Protein AF-A0A426FQN8-F1 (afdb_monomer)

Nearest PDB structures (foldseek):
  6sb4-assembly8_H  TM=2.007E-01  e=3.721E-01  Mus musculus
  6sb4-assembly4_D  TM=2.212E-01  e=1.492E+00  Mus musculus
  6sb3-assembly1_A  TM=1.854E-01  e=1.405E+00  Mus musculus
  8a1d-assembly1_D  TM=1.378E-01  e=4.165E+00  Mus musculus

Sequence (261 aa):
MRMNDRIFPSGSAARGLPAADAPSAVGGSATAGAFHTAVAPLAVGTARAIGAHRAAGRRLLGAAVLGLAVLATGCASTTPAQITTFNRQDASAAGWAGQRFVIQPLAGQGDSLEYADYARRVQSALEKHGLVPVQDIGSAQLVVNFEYRSGGAVTSSRSSSSSFSVGVGGGYHTGWGLGLGIPIGGSSEDTTRYRHQLQVQMAQVMRGAQGGIPGQRVYESTLVTQGSSAAVAPLMPAMIDALFADFPGQNGKTVNVSLKP

Foldseek 3Di:
DDDDDDDDDDDDDDDDDDDDDDDDDDDDDDDDDDDDDDDDDDDDDDDDDDDDDDPPPPVVVVVVVVVVVPPPPDPFDWFKKKKFKAFQVVVPPDPLAAFEEEEDEDPPCPPDPLSVVLRVLLVVLSVVVRYHYDHFLQPGFKYKYKDKDKADKDKDKDKDWDWDWDWDDDDDPDPDIDTDIDTPDIDIDIQIKIKIKMKMWMFGWDQDPVGTDGDHIRMIMMMITIDSDSDCSVQSSQSSCVNSVQPPDDHRDMDMDIRGD

Structure (mmCIF, N/CA/C/O backbone):
data_AF-A0A426FQN8-F1
#
_entry.id   AF-A0A426FQN8-F1
#
loop_
_atom_site.group_PDB
_atom_site.id
_atom_site.type_symbol
_atom_site.label_atom_id
_atom_site.label_alt_id
_atom_site.label_comp_id
_atom_site.label_asym_id
_atom_site.label_entity_id
_atom_site.label_seq_id
_atom_site.pdbx_PDB_ins_code
_atom_site.Cartn_x
_atom_site.Cartn_y
_atom_site.Cartn_z
_atom_site.occupancy
_atom_site.B_iso_or_equiv
_atom_site.auth_seq_id
_atom_site.auth_comp_id
_atom_site.auth_asym_id
_atom_site.auth_atom_id
_atom_site.pdbx_PDB_model_num
ATOM 1 N N . MET A 1 1 ? -55.580 36.732 -1.157 1.00 41.72 1 MET A N 1
ATOM 2 C CA . MET A 1 1 ? -55.770 35.883 -2.356 1.00 41.72 1 MET A CA 1
ATOM 3 C C . MET A 1 1 ? -54.831 34.691 -2.227 1.00 41.72 1 MET A C 1
ATOM 5 O O . MET A 1 1 ? -53.635 34.912 -2.171 1.00 41.72 1 MET A O 1
ATOM 9 N N . ARG A 1 2 ? -55.331 33.527 -1.790 1.00 39.62 2 ARG A N 1
ATOM 10 C CA . ARG A 1 2 ? -55.851 32.406 -2.616 1.00 39.62 2 ARG A CA 1
ATOM 11 C C . ARG A 1 2 ? -54.721 31.721 -3.406 1.00 39.62 2 ARG A C 1
ATOM 13 O O . ARG A 1 2 ? -54.178 32.327 -4.313 1.00 39.62 2 ARG A O 1
ATOM 20 N N . MET A 1 3 ? -54.223 30.583 -2.913 1.00 42.69 3 MET A N 1
ATOM 21 C CA . MET A 1 3 ? -54.730 29.211 -3.145 1.00 42.69 3 MET A CA 1
ATOM 22 C C . MET A 1 3 ? -54.273 28.656 -4.493 1.00 42.69 3 MET A C 1
ATOM 24 O O . MET A 1 3 ? -54.726 29.134 -5.526 1.00 42.69 3 MET A O 1
ATOM 28 N N . ASN A 1 4 ? -53.477 27.585 -4.463 1.00 46.88 4 ASN A N 1
ATOM 29 C CA . ASN A 1 4 ? -53.632 26.529 -5.456 1.00 46.88 4 ASN A CA 1
ATOM 30 C C . ASN A 1 4 ? -53.274 25.161 -4.856 1.00 46.88 4 ASN A C 1
ATOM 32 O O . ASN A 1 4 ? -52.143 24.690 -4.923 1.00 46.88 4 ASN A O 1
ATOM 36 N N . ASP A 1 5 ? -54.303 24.581 -4.246 1.00 47.78 5 ASP A N 1
ATOM 37 C CA . ASP A 1 5 ? -54.509 23.163 -3.973 1.00 47.78 5 ASP A CA 1
ATOM 38 C C . ASP A 1 5 ? -54.894 22.443 -5.278 1.00 47.78 5 ASP A C 1
ATOM 40 O O . ASP A 1 5 ? -55.783 22.914 -5.991 1.00 47.78 5 ASP A O 1
ATOM 44 N N . ARG A 1 6 ? -54.289 21.285 -5.564 1.00 54.38 6 ARG A N 1
ATOM 45 C CA . ARG A 1 6 ? -54.849 20.207 -6.411 1.00 54.38 6 ARG A CA 1
ATOM 46 C C . AR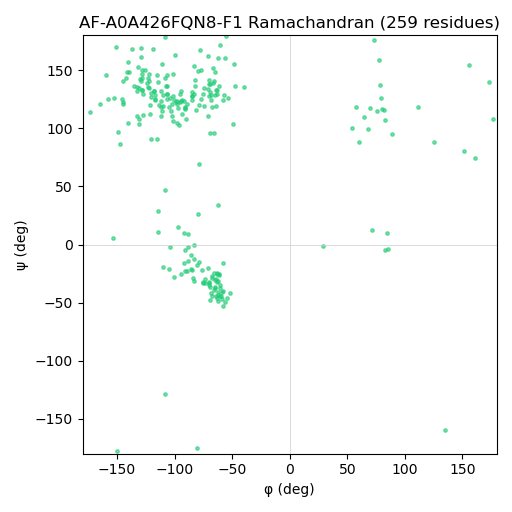G A 1 6 ? -54.296 18.884 -5.866 1.00 54.38 6 ARG A C 1
ATOM 48 O O . ARG A 1 6 ? -53.098 18.656 -5.959 1.00 54.38 6 ARG A O 1
ATOM 55 N N . ILE A 1 7 ? -55.038 18.164 -5.024 1.00 48.34 7 ILE A N 1
ATOM 56 C CA . ILE A 1 7 ? -56.121 17.195 -5.308 1.00 48.34 7 ILE A CA 1
ATOM 57 C C . ILE A 1 7 ? -55.630 15.879 -5.957 1.00 48.34 7 ILE A C 1
ATOM 59 O O . ILE A 1 7 ? -55.111 15.864 -7.070 1.00 48.34 7 ILE A O 1
ATOM 63 N N . PHE A 1 8 ? -55.870 14.802 -5.193 1.00 44.31 8 PHE A N 1
ATOM 64 C CA . PHE A 1 8 ? -55.723 13.348 -5.399 1.00 44.31 8 PHE A CA 1
ATOM 65 C C . PHE A 1 8 ? -56.557 12.751 -6.562 1.00 44.31 8 PHE A C 1
ATOM 67 O O . PHE A 1 8 ? -57.429 13.432 -7.103 1.00 44.31 8 PHE A O 1
ATOM 74 N N . PRO A 1 9 ? -56.342 11.464 -6.923 1.00 57.06 9 PRO A N 1
ATOM 75 C CA . PRO A 1 9 ? -57.144 10.340 -6.369 1.00 57.06 9 PRO A CA 1
ATOM 76 C C . PRO A 1 9 ? -56.252 9.136 -5.955 1.00 57.06 9 PRO A C 1
ATOM 78 O O . PRO A 1 9 ? -55.221 8.899 -6.568 1.00 57.06 9 PRO A O 1
ATOM 81 N N . SER A 1 10 ? -56.419 8.455 -4.812 1.00 44.56 10 SER A N 1
ATOM 82 C CA . SER A 1 10 ? -57.449 7.484 -4.368 1.00 44.56 10 SER A CA 1
ATOM 83 C C . SER A 1 10 ? -57.638 6.221 -5.234 1.00 44.56 10 SER A C 1
ATOM 85 O O . SER A 1 10 ? -58.068 6.311 -6.378 1.00 44.56 10 SER A O 1
ATOM 87 N N . GLY A 1 11 ? -57.393 5.052 -4.615 1.00 38.44 11 GLY A N 1
ATOM 88 C CA . GLY A 1 11 ? -57.660 3.682 -5.101 1.00 38.44 11 GLY A CA 1
ATOM 89 C C . GLY A 1 11 ? -56.650 2.683 -4.496 1.00 38.44 11 GLY A C 1
ATOM 90 O O . GLY A 1 11 ? -55.558 2.553 -5.025 1.00 38.44 11 GLY A O 1
ATOM 91 N N . SER A 1 12 ? -56.781 2.175 -3.264 1.00 40.34 12 SER A N 1
ATOM 92 C CA . SER A 1 12 ? -57.747 1.219 -2.678 1.00 40.34 12 SER A CA 1
ATOM 93 C C . SER A 1 12 ? -57.440 -0.277 -2.936 1.00 40.34 12 SER A C 1
ATOM 95 O O . SER A 1 12 ? -57.548 -0.753 -4.058 1.00 40.34 12 SER A O 1
ATOM 97 N N . ALA A 1 13 ? -57.166 -0.975 -1.819 1.00 40.44 13 ALA A N 1
ATOM 98 C CA . ALA A 1 13 ? -57.460 -2.377 -1.459 1.00 40.44 13 ALA A CA 1
ATOM 99 C C . ALA A 1 13 ? -56.657 -3.577 -2.027 1.00 40.44 13 ALA A C 1
ATOM 101 O O . ALA A 1 13 ? -56.815 -3.955 -3.179 1.00 40.44 13 ALA A O 1
ATOM 102 N N . ALA A 1 14 ? -55.950 -4.287 -1.126 1.00 43.88 14 ALA A N 1
ATOM 103 C CA . ALA A 1 14 ? -56.101 -5.728 -0.791 1.00 43.88 14 ALA A CA 1
ATOM 104 C C . ALA A 1 14 ? -55.001 -6.110 0.237 1.00 43.88 14 ALA A C 1
ATOM 106 O O . ALA A 1 14 ? -53.823 -5.955 -0.047 1.00 43.88 14 ALA A O 1
ATOM 107 N N . ARG A 1 15 ? -55.281 -6.352 1.529 1.00 42.53 15 ARG A N 1
ATOM 108 C CA . ARG A 1 15 ? -55.886 -7.545 2.171 1.00 42.53 15 ARG A CA 1
ATOM 109 C C . ARG A 1 15 ? -55.009 -8.807 2.032 1.00 42.53 15 ARG A C 1
ATOM 111 O O . ARG A 1 15 ? -54.964 -9.388 0.958 1.00 42.53 15 ARG A O 1
ATOM 118 N N . GLY A 1 16 ? -54.413 -9.266 3.143 1.00 36.09 16 GLY A N 1
ATOM 119 C CA . GLY A 1 16 ? -53.833 -10.616 3.251 1.00 36.09 16 GLY A CA 1
ATOM 120 C C . GLY A 1 16 ? -52.807 -10.833 4.376 1.00 36.09 16 GLY A C 1
ATOM 121 O O . GLY A 1 16 ? -51.622 -10.941 4.103 1.00 36.09 16 GLY A O 1
ATOM 122 N N . LEU A 1 17 ? -53.266 -10.924 5.628 1.00 44.06 17 LEU A N 1
ATOM 123 C CA . LEU A 1 17 ? -52.666 -11.771 6.684 1.00 44.06 17 LEU A CA 1
ATOM 124 C C . LEU A 1 17 ? -53.238 -13.201 6.496 1.00 44.06 17 LEU A C 1
ATOM 126 O O . LEU A 1 17 ? -54.358 -13.278 5.978 1.00 44.06 17 LEU A O 1
ATOM 130 N N . PRO A 1 18 ? -52.569 -14.311 6.895 1.00 56.41 18 PRO A N 1
ATOM 131 C CA . PRO A 1 18 ? -52.288 -14.594 8.310 1.00 56.41 18 PRO A CA 1
ATOM 132 C C . PRO A 1 18 ? -51.005 -15.403 8.628 1.00 56.41 18 PRO A C 1
ATOM 134 O O . PRO A 1 18 ? -50.186 -15.714 7.771 1.00 56.41 18 PRO A O 1
ATOM 137 N N . ALA A 1 19 ? -50.869 -15.657 9.932 1.00 42.06 19 ALA A N 1
ATOM 138 C CA . ALA A 1 19 ? -49.802 -16.295 10.695 1.00 42.06 19 ALA A CA 1
ATOM 139 C C . ALA A 1 19 ? -49.801 -17.847 10.676 1.00 42.06 19 ALA A C 1
ATOM 141 O O . ALA A 1 19 ? -50.691 -18.454 10.086 1.00 42.06 19 ALA A O 1
ATOM 142 N N . ALA A 1 20 ? -48.865 -18.412 11.465 1.00 40.72 20 ALA A N 1
ATOM 143 C CA . ALA A 1 20 ? -48.627 -19.828 11.822 1.00 40.72 20 ALA A CA 1
ATOM 144 C C . ALA A 1 20 ? -47.913 -20.649 10.721 1.00 40.72 20 ALA A C 1
ATOM 146 O O . ALA A 1 20 ? -48.160 -20.440 9.545 1.00 40.72 20 ALA A O 1
ATOM 147 N N . ASP A 1 21 ? -46.930 -21.518 10.978 1.00 37.16 21 ASP A N 1
ATOM 148 C CA . ASP A 1 21 ? -46.777 -22.492 12.064 1.00 37.16 21 ASP A CA 1
ATOM 149 C C . ASP A 1 21 ? -45.290 -22.906 12.243 1.00 37.16 21 ASP A C 1
ATOM 151 O O . ASP A 1 21 ? -44.543 -23.028 11.271 1.00 37.16 21 ASP A O 1
ATOM 155 N N . ALA A 1 22 ? -44.880 -23.177 13.487 1.00 42.19 22 ALA A N 1
ATOM 156 C CA . ALA A 1 22 ? -43.825 -24.145 13.841 1.00 42.19 22 ALA A CA 1
ATOM 157 C C . ALA A 1 22 ? -44.550 -25.414 14.332 1.00 42.19 22 ALA A C 1
ATOM 159 O O . ALA A 1 22 ? -45.596 -25.240 14.953 1.00 42.19 22 ALA A O 1
ATOM 160 N N . PRO A 1 23 ? -44.071 -26.663 14.132 1.00 53.44 23 PRO A N 1
ATOM 161 C CA . PRO A 1 23 ? -42.972 -27.242 14.933 1.00 53.44 23 PRO A CA 1
ATOM 162 C C . PRO A 1 23 ? -42.139 -28.291 14.137 1.00 53.44 23 PRO A C 1
ATOM 164 O O . PRO A 1 23 ? -42.519 -28.723 13.055 1.00 53.44 23 PRO A O 1
ATOM 167 N N . SER A 1 24 ? -40.985 -28.795 14.583 1.00 40.94 24 SER A N 1
ATOM 168 C CA . SER A 1 24 ? -40.923 -29.968 15.471 1.00 40.94 24 SER A CA 1
ATOM 169 C C . SER A 1 24 ? -39.474 -30.412 15.679 1.00 40.94 24 SER A C 1
ATOM 171 O O . SER A 1 24 ? -38.679 -30.463 14.743 1.00 40.94 24 SER A O 1
ATOM 173 N N . ALA A 1 25 ? -39.179 -30.783 16.921 1.00 43.78 25 ALA A N 1
ATOM 174 C CA . ALA A 1 25 ? -37.998 -31.514 17.345 1.00 43.78 25 ALA A CA 1
ATOM 175 C C . ALA A 1 25 ? -38.170 -33.025 17.113 1.00 43.78 25 ALA A C 1
ATOM 177 O O . ALA A 1 25 ? -39.231 -33.566 17.405 1.00 43.78 25 ALA A O 1
ATOM 178 N N . VAL A 1 26 ? -37.099 -33.697 16.684 1.00 46.41 26 VAL A N 1
ATOM 179 C CA . VAL A 1 26 ? -36.806 -35.138 16.841 1.00 46.41 26 VAL A CA 1
ATOM 180 C C . VAL A 1 26 ? -35.265 -35.207 16.824 1.00 46.41 26 VAL A C 1
ATOM 182 O O . VAL A 1 26 ? -34.661 -34.597 15.953 1.00 46.41 26 VAL A O 1
ATOM 185 N N . GLY A 1 27 ? -34.509 -35.782 17.761 1.00 34.81 27 GLY A N 1
ATOM 186 C CA . GLY A 1 27 ? -34.751 -36.910 18.656 1.00 34.81 27 GLY A CA 1
ATOM 187 C C . GLY A 1 27 ? -33.840 -38.077 18.231 1.00 34.81 27 GLY A C 1
ATOM 188 O O . GLY A 1 27 ? -33.976 -38.559 17.115 1.00 34.81 27 GLY A O 1
ATOM 189 N N . GLY A 1 28 ? -32.932 -38.532 19.107 1.00 36.75 28 GLY A N 1
ATOM 190 C CA . GLY A 1 28 ? -32.145 -39.773 18.942 1.00 36.75 28 GLY A CA 1
ATOM 191 C C . GLY A 1 28 ? -30.631 -39.547 19.052 1.00 36.75 28 GLY A C 1
ATOM 192 O O . GLY A 1 28 ? -30.005 -39.109 18.098 1.00 36.75 28 GLY A O 1
ATOM 193 N N . SER A 1 29 ? -30.024 -39.598 20.239 1.00 38.25 29 SER A N 1
ATOM 194 C CA . SER A 1 29 ? -29.684 -40.772 21.070 1.00 38.25 29 SER A CA 1
ATOM 195 C C . SER A 1 29 ? -28.425 -41.522 20.626 1.00 38.25 29 SER A C 1
ATOM 197 O O . SER A 1 29 ? -28.268 -41.944 19.486 1.00 38.25 29 SER A O 1
ATOM 199 N N . ALA A 1 30 ? -27.547 -41.666 21.616 1.00 42.72 30 ALA A N 1
ATOM 200 C CA . ALA A 1 30 ? -26.291 -42.393 21.644 1.00 42.72 30 ALA A CA 1
ATOM 201 C C . ALA A 1 30 ? -26.420 -43.879 21.284 1.00 42.72 30 ALA A C 1
ATOM 203 O O . ALA A 1 30 ? -27.469 -44.464 21.515 1.00 42.72 30 ALA A O 1
ATOM 204 N N . THR A 1 31 ? -25.297 -44.497 20.905 1.00 43.34 31 THR A N 1
ATOM 205 C CA . THR A 1 31 ? -24.816 -45.735 21.548 1.00 43.34 31 THR A CA 1
ATOM 206 C C . THR A 1 31 ? -23.358 -45.991 21.177 1.00 43.34 31 THR A C 1
ATOM 208 O O . THR A 1 31 ? -23.014 -46.149 20.008 1.00 43.34 31 THR A O 1
ATOM 211 N N . ALA A 1 32 ? -22.514 -46.062 22.204 1.00 42.97 32 ALA A N 1
ATOM 212 C CA . ALA A 1 32 ? -21.257 -46.788 22.173 1.00 42.97 32 ALA A CA 1
ATOM 213 C C . ALA A 1 32 ? -21.555 -48.295 22.110 1.00 42.97 32 ALA A C 1
ATOM 215 O O . ALA A 1 32 ? -22.438 -48.778 22.816 1.00 42.97 32 ALA A O 1
ATOM 216 N N . GLY A 1 33 ? -20.809 -49.032 21.290 1.00 37.62 33 GLY A N 1
ATOM 217 C CA . GLY A 1 33 ? -20.882 -50.488 21.200 1.00 37.62 33 GLY A CA 1
ATOM 218 C C . GLY A 1 33 ? -19.483 -51.059 21.030 1.00 37.62 33 GLY A C 1
ATOM 219 O O . GLY A 1 33 ? -18.887 -50.950 19.963 1.00 37.62 33 GLY A O 1
ATOM 220 N N . ALA A 1 34 ? -18.958 -51.624 22.112 1.00 41.53 34 ALA A N 1
ATOM 221 C CA . ALA A 1 34 ? -17.729 -52.398 22.158 1.00 41.53 34 ALA A CA 1
ATOM 222 C C . ALA A 1 34 ? -18.042 -53.910 22.144 1.00 41.53 34 ALA A C 1
ATOM 224 O O . ALA A 1 34 ? -19.143 -54.315 22.510 1.00 41.53 34 ALA A O 1
ATOM 225 N N . PHE A 1 35 ? -17.008 -54.701 21.827 1.00 39.84 35 PHE A N 1
ATOM 226 C CA . PHE A 1 35 ? -16.822 -56.150 22.055 1.00 39.84 35 PHE A CA 1
ATOM 227 C C . PHE A 1 35 ? -17.423 -57.173 21.075 1.00 39.84 35 PHE A C 1
ATOM 229 O O . PHE A 1 35 ? -18.587 -57.540 21.177 1.00 39.84 35 PHE A O 1
ATOM 236 N N . HIS A 1 36 ? -16.548 -57.797 20.276 1.00 41.03 36 HIS A N 1
ATOM 237 C CA . HIS A 1 36 ? -16.200 -59.235 20.363 1.00 41.03 36 HIS A CA 1
ATOM 238 C C . HIS A 1 36 ? -15.046 -59.512 19.379 1.00 41.03 36 HIS A C 1
ATOM 240 O O . HIS A 1 36 ? -15.139 -59.177 18.206 1.00 41.03 36 HIS A O 1
ATOM 246 N N . THR A 1 37 ? -13.842 -59.868 19.830 1.00 42.88 37 THR A N 1
ATOM 247 C CA . THR A 1 37 ? -13.376 -61.228 20.173 1.00 42.88 37 THR A CA 1
ATOM 248 C C . THR A 1 37 ? -13.575 -62.240 19.043 1.00 42.88 37 THR A C 1
ATOM 250 O O . THR A 1 37 ? -14.647 -62.817 18.902 1.00 42.88 37 THR A O 1
ATOM 253 N N . ALA A 1 38 ? -12.500 -62.531 18.309 1.00 41.78 38 ALA A N 1
ATOM 254 C CA . ALA A 1 38 ? -12.306 -63.825 17.667 1.00 41.78 38 ALA A CA 1
ATOM 255 C C . ALA A 1 38 ? -10.811 -64.167 17.692 1.00 41.78 38 ALA A C 1
ATOM 257 O O . ALA A 1 38 ? -9.959 -63.396 17.254 1.00 41.78 38 ALA A O 1
ATOM 258 N N . VAL A 1 39 ? -10.529 -65.311 18.301 1.00 36.84 39 VAL A N 1
ATOM 259 C CA . VAL A 1 39 ? -9.220 -65.867 18.631 1.00 36.84 39 VAL A CA 1
ATOM 260 C C . VAL A 1 39 ? -8.950 -67.066 17.715 1.00 36.84 39 VAL A C 1
ATOM 262 O O . VAL A 1 39 ? -9.853 -67.869 17.499 1.00 36.84 39 VAL A O 1
ATOM 265 N N . ALA A 1 40 ? -7.674 -67.204 17.322 1.00 40.56 40 ALA A N 1
ATOM 266 C CA . ALA A 1 40 ? -6.948 -68.423 16.913 1.00 40.56 40 ALA A CA 1
ATOM 267 C C . ALA A 1 40 ? -7.181 -69.006 15.492 1.00 40.56 40 ALA A C 1
ATOM 269 O O . ALA A 1 40 ? -8.219 -68.745 14.892 1.00 40.56 40 ALA A O 1
ATOM 270 N N . PRO A 1 41 ? -6.242 -69.829 14.948 1.00 51.09 41 PRO A N 1
ATOM 271 C CA . PRO A 1 41 ? -5.054 -70.409 15.593 1.00 51.09 41 PRO A CA 1
ATOM 272 C C . PRO A 1 41 ? -3.700 -70.246 14.873 1.00 51.09 41 PRO A C 1
ATOM 274 O O . PRO A 1 41 ? -3.575 -69.872 13.711 1.00 51.09 41 PRO A O 1
ATOM 277 N N . LEU A 1 42 ? -2.688 -70.598 15.669 1.00 38.91 42 LEU A N 1
ATOM 278 C CA . LEU A 1 42 ? -1.297 -70.901 15.361 1.00 38.91 42 LEU A CA 1
ATOM 279 C C . LEU A 1 42 ? -1.081 -71.717 14.077 1.00 38.91 42 LEU A C 1
ATOM 281 O O . LEU A 1 42 ? -1.648 -72.795 13.915 1.00 38.91 42 LEU A O 1
ATOM 285 N N . ALA A 1 43 ? -0.100 -71.290 13.283 1.00 40.56 43 ALA A N 1
ATOM 286 C CA . ALA A 1 43 ? 0.693 -72.185 12.452 1.00 40.56 43 ALA A CA 1
ATOM 287 C C . ALA A 1 43 ? 2.179 -71.935 12.735 1.00 40.56 43 ALA A C 1
ATOM 289 O O . ALA A 1 43 ? 2.732 -70.871 12.458 1.00 40.56 43 ALA A O 1
ATOM 290 N N . VAL A 1 44 ? 2.795 -72.940 13.351 1.00 45.06 44 VAL A N 1
ATOM 291 C CA . VAL A 1 44 ? 4.231 -73.074 13.585 1.00 45.06 44 VAL A CA 1
ATOM 292 C C . VAL A 1 44 ? 4.911 -73.278 12.231 1.00 45.06 44 VAL A C 1
ATOM 294 O O . VAL A 1 44 ? 4.637 -74.254 11.539 1.00 45.06 44 VAL A O 1
ATOM 297 N N . GLY A 1 45 ? 5.793 -72.354 11.851 1.00 39.31 45 GLY A N 1
ATOM 298 C CA . GLY A 1 45 ? 6.601 -72.427 10.636 1.00 39.31 45 GLY A CA 1
ATOM 299 C C . GLY A 1 45 ? 8.058 -72.139 10.971 1.00 39.31 45 GLY A C 1
ATOM 300 O O . GLY A 1 45 ? 8.425 -71.020 11.305 1.00 39.31 45 GLY A O 1
ATOM 301 N N . THR A 1 46 ? 8.862 -73.191 10.927 1.00 43.03 46 THR A N 1
ATOM 302 C CA . THR A 1 46 ? 10.285 -73.281 11.265 1.00 43.03 46 THR A CA 1
ATOM 303 C C . THR A 1 46 ? 11.169 -72.188 10.659 1.00 43.03 46 THR A C 1
ATOM 305 O O . THR A 1 46 ? 11.120 -71.915 9.460 1.00 43.03 46 THR A O 1
ATOM 308 N N . ALA A 1 47 ? 12.065 -71.653 11.491 1.00 41.03 47 ALA A N 1
ATOM 309 C CA . ALA A 1 47 ? 13.186 -70.821 11.086 1.00 41.03 47 ALA A CA 1
ATOM 310 C C . ALA A 1 47 ? 14.090 -71.550 10.078 1.00 41.03 47 ALA A C 1
ATOM 312 O O . ALA A 1 47 ? 14.579 -72.649 10.339 1.00 41.03 47 ALA A O 1
ATOM 313 N N . ARG A 1 48 ? 14.379 -70.891 8.954 1.00 41.62 48 ARG A N 1
ATOM 314 C CA . ARG A 1 48 ? 15.514 -71.221 8.092 1.00 41.62 48 ARG A CA 1
ATOM 315 C C . ARG A 1 48 ? 16.275 -69.934 7.802 1.00 41.62 48 ARG A C 1
ATOM 317 O O . ARG A 1 48 ? 15.833 -69.093 7.027 1.00 41.62 48 ARG A O 1
ATOM 324 N N . ALA A 1 49 ? 17.408 -69.780 8.478 1.00 49.28 49 ALA A N 1
ATOM 325 C CA . ALA A 1 49 ? 18.381 -68.740 8.197 1.00 49.28 49 ALA A CA 1
ATOM 326 C C . ALA A 1 49 ? 18.960 -68.960 6.795 1.00 49.28 49 ALA A C 1
ATOM 328 O O . ALA A 1 49 ? 19.563 -70.001 6.541 1.00 49.28 49 ALA A O 1
ATOM 329 N N . ILE A 1 50 ? 18.786 -67.992 5.891 1.00 50.97 50 ILE A N 1
ATOM 330 C CA . ILE A 1 50 ? 19.559 -67.908 4.650 1.00 50.97 50 ILE A CA 1
ATOM 331 C C . ILE A 1 50 ? 19.790 -66.436 4.315 1.00 50.97 50 ILE A C 1
ATOM 333 O O . ILE A 1 50 ? 18.853 -65.688 4.061 1.00 50.97 50 ILE A O 1
ATOM 337 N N . GLY A 1 51 ? 21.066 -66.070 4.234 1.00 40.94 51 GLY A N 1
ATOM 338 C CA . GLY A 1 51 ? 21.525 -65.195 3.164 1.00 40.94 51 GLY A CA 1
ATOM 339 C C . GLY A 1 51 ? 21.456 -63.704 3.442 1.00 40.94 51 GLY A C 1
ATOM 340 O O . GLY A 1 51 ? 20.481 -63.027 3.133 1.00 40.94 51 GLY A O 1
ATOM 341 N N . ALA A 1 52 ? 22.589 -63.175 3.892 1.00 55.00 52 ALA A N 1
ATOM 342 C CA . ALA A 1 52 ? 22.974 -61.795 3.669 1.00 55.00 52 ALA A CA 1
ATOM 343 C C . ALA A 1 52 ? 22.824 -61.426 2.178 1.00 55.00 52 ALA A C 1
ATOM 345 O O . ALA A 1 52 ? 23.665 -61.773 1.351 1.00 55.00 52 ALA A O 1
ATOM 346 N N . HIS A 1 53 ? 21.772 -60.682 1.834 1.00 49.47 53 HIS A N 1
ATOM 347 C CA . HIS A 1 53 ? 21.615 -60.078 0.515 1.00 49.47 53 HIS A CA 1
ATOM 348 C C . HIS A 1 53 ? 21.649 -58.551 0.617 1.00 49.47 53 HIS A C 1
ATOM 350 O O . HIS A 1 53 ? 20.648 -57.864 0.767 1.00 49.47 53 HIS A O 1
ATOM 356 N N . ARG A 1 54 ? 22.881 -58.051 0.483 1.00 51.47 54 ARG A N 1
ATOM 357 C CA . ARG A 1 54 ? 23.244 -56.858 -0.294 1.00 51.47 54 ARG A CA 1
ATOM 358 C C . ARG A 1 54 ? 22.578 -55.542 0.129 1.00 51.47 54 ARG A C 1
ATOM 360 O O . ARG A 1 54 ? 21.629 -55.054 -0.475 1.00 51.47 54 ARG A O 1
ATOM 367 N N . ALA A 1 55 ? 23.249 -54.881 1.069 1.00 48.56 55 ALA A N 1
ATOM 368 C CA . ALA A 1 55 ? 23.100 -53.483 1.478 1.00 48.56 55 ALA A CA 1
ATOM 369 C C . ALA A 1 55 ? 23.405 -52.428 0.375 1.00 48.56 55 ALA A C 1
ATOM 371 O O . ALA A 1 55 ? 23.916 -51.350 0.674 1.00 48.56 55 ALA A O 1
ATOM 372 N N . ALA A 1 56 ? 23.105 -52.708 -0.898 1.00 54.59 56 ALA A N 1
ATOM 373 C CA . ALA A 1 56 ? 23.440 -51.843 -2.036 1.00 54.59 56 ALA A CA 1
ATOM 374 C C . ALA A 1 56 ? 22.237 -51.067 -2.617 1.00 54.59 56 ALA A C 1
ATOM 376 O O . ALA A 1 56 ? 22.432 -50.025 -3.233 1.00 54.59 56 ALA A O 1
ATOM 377 N N . GLY A 1 57 ? 20.991 -51.506 -2.388 1.00 47.31 57 GLY A N 1
ATOM 378 C CA . GLY A 1 57 ? 19.801 -50.873 -2.992 1.00 47.31 57 GLY A CA 1
ATOM 379 C C . GLY A 1 57 ? 19.234 -49.657 -2.243 1.00 47.31 57 GLY A C 1
ATOM 380 O O . GLY A 1 57 ? 18.568 -48.815 -2.838 1.00 47.31 57 GLY A O 1
ATOM 381 N N . ARG A 1 58 ? 19.513 -49.513 -0.939 1.00 51.78 58 ARG A N 1
ATOM 382 C CA . ARG A 1 58 ? 18.899 -48.470 -0.084 1.00 51.78 58 ARG A CA 1
ATOM 383 C C . ARG A 1 58 ? 19.582 -47.099 -0.161 1.00 51.78 58 ARG A C 1
ATOM 385 O O . ARG A 1 58 ? 19.024 -46.119 0.316 1.00 51.78 58 ARG A O 1
ATOM 392 N N . ARG A 1 59 ? 20.775 -47.021 -0.765 1.00 50.94 59 ARG A N 1
ATOM 393 C CA . ARG A 1 59 ? 21.540 -45.768 -0.921 1.00 50.94 59 ARG A CA 1
ATOM 394 C C . ARG A 1 59 ? 21.147 -44.963 -2.165 1.00 50.94 59 ARG A C 1
ATOM 396 O O . ARG A 1 59 ? 21.364 -43.759 -2.183 1.00 50.94 59 ARG A O 1
ATOM 403 N N . LEU A 1 60 ? 20.529 -45.598 -3.163 1.00 51.78 60 LEU A N 1
ATOM 404 C CA . LEU A 1 60 ? 20.130 -44.940 -4.415 1.00 51.78 60 LEU A CA 1
ATOM 405 C C . LEU A 1 60 ? 18.780 -44.206 -4.304 1.00 51.78 60 LEU A C 1
ATOM 407 O O . LEU A 1 60 ? 18.616 -43.145 -4.894 1.00 51.78 60 LEU A O 1
ATOM 411 N N . LEU A 1 61 ? 17.851 -44.697 -3.474 1.00 51.50 61 LEU A N 1
ATOM 412 C CA . LEU A 1 61 ? 16.569 -44.021 -3.212 1.00 51.50 61 LEU A CA 1
ATOM 413 C C . LEU A 1 61 ? 16.709 -42.795 -2.289 1.00 51.50 61 LEU A C 1
ATOM 415 O O . LEU A 1 61 ? 15.998 -41.813 -2.469 1.00 51.50 61 LEU A O 1
ATOM 419 N N . GLY A 1 62 ? 17.656 -42.809 -1.343 1.00 49.94 62 GLY A N 1
ATOM 420 C CA . GLY A 1 62 ? 17.931 -41.650 -0.481 1.00 49.94 62 GLY A CA 1
ATOM 421 C C . GLY A 1 62 ? 18.589 -40.480 -1.224 1.00 49.94 62 GLY A C 1
ATOM 422 O O . GLY A 1 62 ? 18.298 -39.324 -0.932 1.00 49.94 62 GLY A O 1
ATOM 423 N N . ALA A 1 63 ? 19.427 -40.771 -2.223 1.00 53.62 63 ALA A N 1
ATOM 424 C CA . ALA A 1 63 ? 20.105 -39.749 -3.022 1.00 53.62 63 ALA A CA 1
ATOM 425 C C . ALA A 1 63 ? 19.158 -39.033 -4.007 1.00 53.62 63 ALA A C 1
ATOM 427 O O . ALA A 1 63 ? 19.307 -37.836 -4.236 1.00 53.62 63 ALA A O 1
ATOM 428 N N . ALA A 1 64 ? 18.151 -39.732 -4.542 1.00 54.41 64 ALA A N 1
ATOM 429 C CA . ALA A 1 64 ? 17.178 -39.147 -5.468 1.00 54.41 64 ALA A CA 1
ATOM 430 C C . ALA A 1 64 ? 16.214 -38.152 -4.786 1.00 54.41 64 ALA A C 1
ATOM 432 O O . ALA A 1 64 ? 15.868 -37.132 -5.377 1.00 54.41 64 ALA A O 1
ATOM 433 N N . VAL A 1 65 ? 15.832 -38.397 -3.526 1.00 56.09 65 VAL A N 1
ATOM 434 C CA . VAL A 1 65 ? 14.975 -37.480 -2.744 1.00 56.09 65 VAL A CA 1
ATOM 435 C C . VAL A 1 65 ? 15.754 -36.246 -2.266 1.00 56.09 65 VAL A C 1
ATOM 437 O O . VAL A 1 65 ? 15.200 -35.150 -2.230 1.00 56.09 65 VAL A O 1
ATOM 440 N N . LEU A 1 66 ? 17.053 -36.385 -1.975 1.00 53.81 66 LEU A N 1
ATOM 441 C CA . LEU A 1 66 ? 17.924 -35.249 -1.639 1.00 53.81 66 LEU A CA 1
ATOM 442 C C . LEU A 1 66 ? 18.285 -34.375 -2.853 1.00 53.81 66 LEU A C 1
ATOM 444 O O . LEU A 1 66 ? 18.464 -33.171 -2.693 1.00 53.81 66 LEU A O 1
ATOM 448 N N . GLY A 1 67 ? 18.356 -34.945 -4.061 1.00 53.97 67 GLY A N 1
ATOM 449 C CA . GLY A 1 67 ? 18.636 -34.188 -5.288 1.00 53.97 67 GLY A CA 1
ATOM 450 C C . GLY A 1 67 ? 17.491 -33.265 -5.723 1.00 53.97 67 GLY A C 1
ATOM 451 O O . GLY A 1 67 ? 17.743 -32.179 -6.240 1.00 53.97 67 GLY A O 1
ATOM 452 N N . LEU A 1 68 ? 16.235 -33.650 -5.467 1.00 55.25 68 LEU A N 1
ATOM 453 C CA . LEU A 1 68 ? 15.062 -32.852 -5.848 1.00 55.25 68 LEU A CA 1
ATOM 454 C C . LEU A 1 68 ? 14.833 -31.632 -4.930 1.00 55.25 68 LEU A C 1
ATOM 456 O O . LEU A 1 68 ? 14.210 -30.661 -5.346 1.00 55.25 68 LEU A O 1
ATOM 460 N N . ALA A 1 69 ? 15.362 -31.652 -3.701 1.00 58.28 69 ALA A N 1
ATOM 461 C CA . ALA A 1 69 ? 15.179 -30.576 -2.722 1.00 58.28 69 ALA A CA 1
ATOM 462 C C . ALA A 1 69 ? 16.076 -29.342 -2.961 1.00 58.28 69 ALA A C 1
ATOM 464 O O . ALA A 1 69 ? 15.816 -28.281 -2.399 1.00 58.28 69 ALA A O 1
ATOM 465 N N . VAL A 1 70 ? 17.119 -29.450 -3.795 1.00 59.81 70 VAL A N 1
ATOM 466 C CA . VAL A 1 70 ? 18.114 -28.374 -4.000 1.00 59.81 70 VAL A CA 1
ATOM 467 C C . VAL A 1 70 ? 17.757 -27.437 -5.166 1.00 59.81 70 VAL A C 1
ATOM 469 O O . VAL A 1 70 ? 18.257 -26.320 -5.236 1.00 59.81 70 VAL A O 1
ATOM 472 N N . LEU A 1 71 ? 16.840 -27.824 -6.056 1.00 59.09 71 LEU A N 1
ATOM 473 C CA . LEU A 1 71 ? 16.507 -27.048 -7.264 1.00 59.09 71 LEU A CA 1
ATOM 474 C C . LEU A 1 71 ? 15.500 -25.903 -7.039 1.00 59.09 71 LEU A C 1
ATOM 476 O O . LEU A 1 71 ? 15.179 -25.182 -7.979 1.00 59.09 71 LEU A O 1
ATOM 480 N N . ALA A 1 72 ? 15.016 -25.702 -5.810 1.00 62.53 72 ALA A N 1
ATOM 481 C CA . ALA A 1 72 ? 14.021 -24.676 -5.489 1.00 62.53 72 ALA A CA 1
ATOM 482 C C . ALA A 1 72 ? 14.615 -23.366 -4.936 1.00 62.53 72 ALA A C 1
ATOM 484 O O . ALA A 1 72 ? 13.879 -22.540 -4.397 1.00 62.53 72 ALA A O 1
ATOM 485 N N . THR A 1 73 ? 15.922 -23.120 -5.072 1.00 64.56 73 THR A N 1
ATOM 486 C CA . THR A 1 73 ? 16.493 -21.792 -4.793 1.00 64.56 73 THR A CA 1
ATOM 487 C C . THR A 1 73 ? 16.220 -20.857 -5.973 1.00 64.56 73 THR A C 1
ATOM 489 O O . THR A 1 73 ? 17.116 -20.506 -6.740 1.00 64.56 73 THR A O 1
ATOM 492 N N . GLY A 1 74 ? 14.949 -20.495 -6.156 1.00 62.78 74 GLY A N 1
ATOM 493 C CA . GLY A 1 74 ? 14.545 -19.433 -7.067 1.00 62.78 74 GLY A CA 1
ATOM 494 C C . GLY A 1 74 ? 15.120 -18.100 -6.594 1.00 62.78 74 GLY A C 1
ATOM 495 O O . GLY A 1 74 ? 15.044 -17.761 -5.413 1.00 62.78 74 GLY A O 1
ATOM 496 N N . CYS A 1 75 ? 15.717 -17.344 -7.512 1.00 63.00 75 CYS A N 1
ATOM 497 C CA . CYS A 1 75 ? 16.226 -16.010 -7.228 1.00 63.00 75 CYS A CA 1
ATOM 498 C C . CYS A 1 75 ? 15.027 -15.077 -6.992 1.00 63.00 75 CYS A C 1
ATOM 500 O O . CYS A 1 75 ? 14.404 -14.601 -7.943 1.00 63.00 75 CYS A O 1
ATOM 502 N N . ALA A 1 76 ? 14.652 -14.871 -5.727 1.00 66.56 76 ALA A N 1
ATOM 503 C CA . ALA A 1 76 ? 13.599 -13.936 -5.355 1.00 66.56 76 ALA A CA 1
ATOM 504 C C . ALA A 1 76 ? 14.066 -12.516 -5.706 1.00 66.56 76 ALA A C 1
ATOM 506 O O . ALA A 1 76 ? 14.827 -11.894 -4.966 1.00 66.56 76 ALA A O 1
ATOM 507 N N . SER A 1 77 ? 13.655 -12.027 -6.875 1.00 70.06 77 SER A N 1
ATOM 508 C CA . SER A 1 77 ? 13.969 -10.670 -7.315 1.00 70.06 77 SER A CA 1
ATOM 509 C C . SER A 1 77 ? 13.159 -9.696 -6.471 1.00 70.06 77 SER A C 1
ATOM 511 O O . SER A 1 77 ? 11.935 -9.641 -6.579 1.00 70.06 77 SER A O 1
ATOM 513 N N . THR A 1 78 ? 13.833 -8.950 -5.602 1.00 81.88 78 THR A N 1
ATOM 514 C CA . THR A 1 78 ? 13.196 -7.899 -4.815 1.00 81.88 78 THR A CA 1
ATOM 515 C C . THR A 1 78 ? 13.088 -6.623 -5.635 1.00 81.88 78 THR A C 1
ATOM 517 O O . THR A 1 78 ? 14.030 -6.218 -6.316 1.00 81.88 78 THR A O 1
ATOM 520 N N . THR A 1 79 ? 11.932 -5.965 -5.565 1.00 87.38 79 THR A N 1
ATOM 521 C CA . THR A 1 79 ? 11.744 -4.659 -6.211 1.00 87.38 79 THR A CA 1
ATOM 522 C C . THR A 1 79 ? 11.863 -3.562 -5.155 1.00 87.38 79 THR A C 1
ATOM 524 O O . THR A 1 79 ? 11.138 -3.613 -4.161 1.00 87.38 79 THR A O 1
ATOM 527 N N . PRO A 1 80 ? 12.756 -2.569 -5.308 1.00 90.75 80 PRO A N 1
ATOM 528 C CA . PRO A 1 80 ? 12.871 -1.491 -4.336 1.00 90.75 80 PRO A CA 1
ATOM 529 C C . PRO A 1 80 ? 11.603 -0.629 -4.328 1.00 90.75 80 PRO A C 1
ATOM 531 O O . PRO A 1 80 ? 11.042 -0.294 -5.375 1.00 90.75 80 PRO A O 1
ATOM 534 N N . ALA A 1 81 ? 11.165 -0.236 -3.139 1.00 93.25 81 ALA A N 1
ATOM 535 C CA . ALA A 1 81 ? 10.060 0.685 -2.938 1.00 93.25 81 ALA A CA 1
ATOM 536 C C . ALA A 1 81 ? 10.359 1.656 -1.794 1.00 93.25 81 ALA A C 1
ATOM 538 O O . ALA A 1 81 ? 11.180 1.393 -0.917 1.00 93.25 81 ALA A O 1
ATOM 539 N N . GLN A 1 82 ? 9.691 2.798 -1.826 1.00 93.50 82 GLN A N 1
ATOM 540 C CA . GLN A 1 82 ? 9.785 3.861 -0.836 1.00 93.50 82 GLN A CA 1
ATOM 541 C C . GLN A 1 82 ? 8.403 4.071 -0.243 1.00 93.50 82 GLN A C 1
ATOM 543 O O . GLN A 1 82 ? 7.454 4.269 -0.995 1.00 93.50 82 GLN A O 1
ATOM 548 N N . ILE A 1 83 ? 8.297 4.029 1.079 1.00 93.94 83 ILE A N 1
ATOM 549 C CA . ILE A 1 83 ? 7.058 4.292 1.808 1.00 93.94 83 ILE A CA 1
ATOM 550 C C . ILE A 1 83 ? 7.234 5.592 2.574 1.00 93.94 83 ILE A C 1
ATOM 552 O O . ILE A 1 83 ? 8.143 5.701 3.392 1.00 93.94 83 ILE A O 1
ATOM 556 N N . THR A 1 84 ? 6.359 6.560 2.339 1.00 93.06 84 THR A N 1
ATOM 557 C CA . THR A 1 84 ? 6.282 7.799 3.113 1.00 93.06 84 THR A CA 1
ATOM 558 C C . THR A 1 84 ? 4.962 7.817 3.859 1.00 93.06 84 THR A C 1
ATOM 560 O O . THR A 1 84 ? 3.907 7.791 3.226 1.00 93.06 84 THR A O 1
ATOM 563 N N . THR A 1 85 ? 5.014 7.878 5.189 1.00 92.44 85 THR A N 1
ATOM 564 C CA . THR A 1 85 ? 3.812 7.833 6.029 1.00 92.44 85 THR A CA 1
ATOM 565 C C . THR A 1 85 ? 3.704 9.066 6.913 1.00 92.44 85 THR A C 1
ATOM 567 O O . THR A 1 85 ? 4.664 9.474 7.562 1.00 92.44 85 THR A O 1
ATOM 570 N N . PHE A 1 86 ? 2.508 9.638 6.967 1.00 90.50 86 PHE A N 1
ATOM 571 C CA . PHE A 1 86 ? 2.106 10.692 7.881 1.00 90.50 86 PHE A CA 1
ATOM 572 C C . PHE A 1 86 ? 0.926 10.199 8.710 1.00 90.50 86 PHE A C 1
ATOM 574 O O . PHE A 1 86 ? -0.055 9.682 8.176 1.00 90.50 86 PHE A O 1
ATOM 581 N N . ASN A 1 87 ? 1.002 10.362 10.024 1.00 88.00 87 ASN A N 1
ATOM 582 C CA . ASN A 1 87 ? -0.092 10.029 10.919 1.00 88.00 87 ASN A CA 1
ATOM 583 C C . ASN A 1 87 ? -0.232 11.079 12.026 1.00 88.00 87 ASN A C 1
ATOM 585 O O . ASN A 1 87 ? 0.733 11.722 12.434 1.00 88.00 87 ASN A O 1
ATOM 589 N N . ARG A 1 88 ? -1.469 11.281 12.478 1.00 81.69 88 ARG A N 1
ATOM 590 C CA . ARG A 1 88 ? -1.833 12.205 13.561 1.00 81.69 88 ARG A CA 1
ATOM 591 C C . ARG A 1 88 ? -2.228 11.424 14.809 1.00 81.69 88 ARG A C 1
ATOM 593 O O . ARG A 1 88 ? -3.289 11.653 15.382 1.00 81.69 88 ARG A O 1
ATOM 600 N N . GLN A 1 89 ? -1.413 10.434 15.174 1.00 63.34 89 GLN A N 1
ATOM 601 C CA . GLN A 1 89 ? -1.715 9.515 16.275 1.00 63.34 89 GLN A CA 1
ATOM 602 C C . GLN A 1 89 ? -1.795 10.235 17.635 1.00 63.34 89 GLN A C 1
ATOM 604 O O . GLN A 1 89 ? -2.500 9.782 18.531 1.00 63.34 89 GLN A O 1
ATOM 609 N N . ASP A 1 90 ? -1.139 11.389 17.768 1.00 52.56 90 ASP A N 1
ATOM 610 C CA . 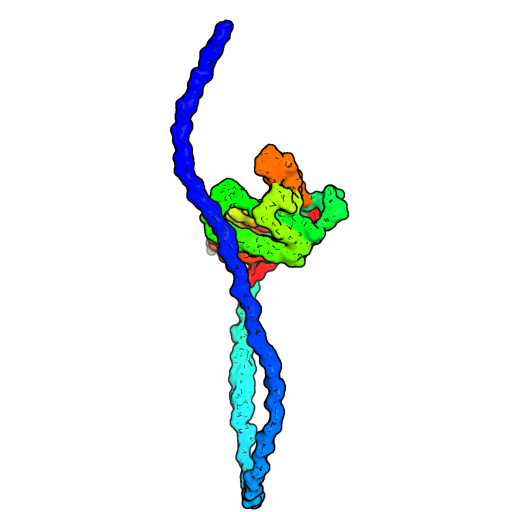ASP A 1 90 ? -1.255 12.305 18.908 1.00 52.56 90 ASP A CA 1
ATOM 611 C C . ASP A 1 90 ? -2.666 12.905 19.073 1.00 52.56 90 ASP A C 1
ATOM 613 O O . ASP A 1 90 ? -3.067 13.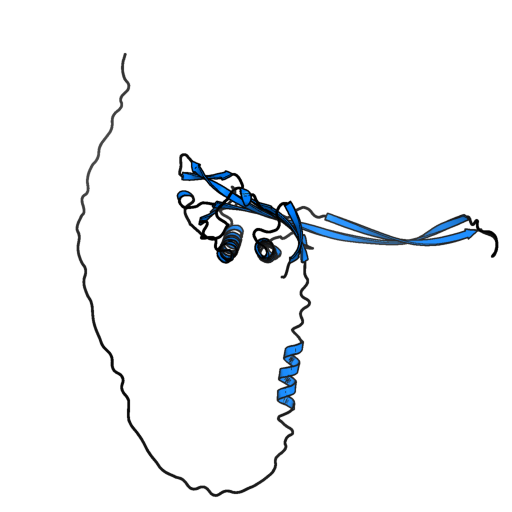241 20.185 1.00 52.56 90 ASP A O 1
ATOM 617 N N . ALA A 1 91 ? -3.446 12.990 17.992 1.00 43.97 91 ALA A N 1
ATOM 618 C CA . ALA A 1 91 ? -4.824 13.477 18.003 1.00 43.97 91 ALA A CA 1
ATOM 619 C C . ALA A 1 91 ? -5.865 12.388 18.342 1.00 43.97 91 ALA A C 1
ATOM 621 O O . ALA A 1 91 ? -7.036 12.703 18.550 1.00 43.97 91 ALA A O 1
ATOM 622 N N . SER A 1 92 ? -5.467 11.114 18.411 1.00 47.47 92 SER A N 1
ATOM 623 C CA . SER A 1 92 ? -6.335 9.974 18.724 1.00 47.47 92 SER A CA 1
ATOM 624 C C . SER A 1 92 ? -5.823 9.254 19.975 1.00 47.47 92 SER A C 1
ATOM 626 O O . SER A 1 92 ? -5.008 8.343 19.890 1.00 47.47 92 SER A O 1
ATOM 628 N N . ALA A 1 93 ? -6.308 9.651 21.154 1.00 42.47 93 ALA A N 1
ATOM 629 C CA . ALA A 1 93 ? -5.937 9.058 22.448 1.00 42.47 93 ALA A CA 1
ATOM 630 C C . ALA A 1 93 ? -6.212 7.538 22.560 1.00 42.47 93 ALA A C 1
ATOM 632 O O . ALA A 1 93 ? -5.676 6.871 23.442 1.00 42.47 93 ALA A O 1
ATOM 633 N N . ALA A 1 94 ? -7.033 6.987 21.662 1.00 57.12 94 ALA A N 1
ATOM 634 C CA . ALA A 1 94 ? -7.190 5.559 21.442 1.00 57.12 94 ALA A CA 1
ATOM 635 C C . ALA A 1 94 ? -6.322 5.170 20.240 1.00 57.12 94 ALA A C 1
ATOM 637 O O . ALA A 1 94 ? -6.512 5.715 19.153 1.00 57.12 94 ALA A O 1
ATOM 638 N N . GLY A 1 95 ? -5.369 4.256 20.430 1.00 70.56 95 GLY A N 1
ATOM 639 C CA . GLY A 1 95 ? -4.589 3.697 19.324 1.00 70.56 95 GLY A CA 1
ATOM 640 C C . GLY A 1 95 ? -5.468 3.073 18.228 1.00 70.56 95 GLY A C 1
ATOM 641 O O . GLY A 1 95 ? -6.692 3.028 18.320 1.00 70.56 95 GLY A O 1
ATOM 642 N N . TRP A 1 96 ? -4.836 2.559 17.177 1.00 78.44 96 TRP A N 1
ATOM 643 C CA . TRP A 1 96 ? -5.541 2.013 16.009 1.00 78.44 96 TRP A CA 1
ATOM 644 C C . TRP A 1 96 ? -6.379 0.760 16.318 1.00 78.44 96 TRP A C 1
ATOM 646 O O . TRP A 1 96 ? -7.415 0.531 15.695 1.00 78.44 96 TRP A O 1
ATOM 656 N N . ALA A 1 97 ? -5.959 -0.042 17.300 1.00 84.81 97 ALA A N 1
ATOM 657 C CA . ALA A 1 97 ? -6.638 -1.280 17.666 1.00 84.81 97 ALA A CA 1
ATOM 658 C C . ALA A 1 97 ? -8.056 -1.022 18.211 1.00 84.81 97 ALA A C 1
ATOM 660 O O . ALA A 1 97 ? -8.270 -0.178 19.079 1.00 84.81 97 ALA A O 1
ATOM 661 N N . GLY A 1 98 ? -9.033 -1.779 17.712 1.00 86.81 98 GLY A N 1
ATOM 662 C CA . GLY A 1 98 ? -10.446 -1.681 18.081 1.00 86.81 98 GLY A CA 1
ATOM 663 C C . GLY A 1 98 ? -11.227 -0.588 17.347 1.00 86.81 98 GLY A C 1
ATOM 664 O O . GLY A 1 98 ? -12.448 -0.499 17.508 1.00 86.81 98 GLY A O 1
ATOM 665 N N . GLN A 1 99 ? -10.573 0.232 16.518 1.00 90.75 99 GLN A N 1
ATOM 666 C CA . GLN A 1 99 ? -11.275 1.212 15.695 1.00 90.75 99 GLN A CA 1
ATOM 667 C C . GLN A 1 99 ? -12.058 0.515 14.583 1.00 90.75 99 GLN A C 1
ATOM 669 O O . GLN A 1 99 ? -11.558 -0.377 13.897 1.00 90.75 99 GLN A O 1
ATOM 674 N N . ARG A 1 100 ? -13.313 0.940 14.409 1.00 93.81 100 ARG A N 1
ATOM 675 C CA . ARG A 1 100 ? -14.178 0.445 13.335 1.00 93.81 100 ARG A CA 1
ATOM 676 C C . ARG A 1 100 ? -13.890 1.212 12.057 1.00 93.81 100 ARG A C 1
ATOM 678 O O . ARG A 1 100 ? -13.928 2.442 12.085 1.00 93.81 100 ARG A O 1
ATOM 685 N N . PHE A 1 101 ? -13.655 0.520 10.953 1.00 94.94 101 PHE A N 1
ATOM 686 C CA . PHE A 1 101 ? -13.362 1.156 9.675 1.00 94.94 101 PHE A CA 1
ATOM 687 C C . PHE A 1 101 ? -14.247 0.629 8.552 1.00 94.94 101 PHE A C 1
ATOM 689 O O . PHE A 1 101 ? -14.656 -0.529 8.560 1.00 94.94 101 PHE A O 1
ATOM 696 N N . VAL A 1 102 ? -14.506 1.487 7.572 1.00 95.56 102 VAL A N 1
ATOM 697 C CA . VAL A 1 102 ? -15.142 1.125 6.305 1.00 95.56 102 VAL A CA 1
ATOM 698 C C . VAL A 1 102 ? -14.214 1.510 5.159 1.00 95.56 102 VAL A C 1
ATOM 700 O O . VAL A 1 102 ? -13.565 2.555 5.212 1.00 95.56 102 VAL A O 1
ATOM 703 N N . ILE A 1 103 ? -14.135 0.675 4.125 1.00 95.56 103 ILE A N 1
ATOM 704 C CA . ILE A 1 103 ? -13.417 1.011 2.893 1.00 95.56 103 ILE A CA 1
ATOM 705 C C . ILE A 1 103 ? -14.411 1.644 1.924 1.00 95.56 103 ILE A C 1
ATOM 707 O O . ILE A 1 103 ? -15.425 1.032 1.595 1.00 95.56 103 ILE A O 1
ATOM 711 N N . GLN A 1 104 ? -14.115 2.855 1.457 1.00 92.44 104 GLN A N 1
ATOM 712 C CA . GLN A 1 104 ? -14.951 3.569 0.499 1.00 92.44 104 GLN A CA 1
ATOM 713 C C . GLN A 1 104 ? -14.170 3.792 -0.812 1.00 92.44 104 GLN A C 1
ATOM 715 O O . GLN A 1 104 ? -13.081 4.379 -0.782 1.00 92.44 104 GLN A O 1
ATOM 720 N N . PRO A 1 105 ? -14.700 3.370 -1.974 1.00 91.44 105 PRO A N 1
ATOM 721 C CA . PRO A 1 105 ? -14.094 3.689 -3.263 1.00 91.44 105 PRO A CA 1
ATOM 722 C C . PRO A 1 105 ? -14.137 5.187 -3.547 1.00 91.44 105 PRO A C 1
ATOM 724 O O . PRO A 1 105 ? -15.084 5.878 -3.161 1.00 91.44 105 PRO A O 1
ATOM 727 N N . LEU A 1 106 ? -13.130 5.684 -4.270 1.00 86.94 106 LEU A N 1
ATOM 728 C CA . LEU A 1 106 ? -13.223 7.003 -4.887 1.00 86.94 106 LEU A CA 1
ATOM 729 C C . LEU A 1 106 ? -14.216 6.959 -6.060 1.00 86.94 106 LEU A C 1
ATOM 731 O O . LEU A 1 106 ? -14.553 5.893 -6.588 1.00 86.94 106 LEU A O 1
ATOM 735 N N . ALA A 1 107 ? -14.687 8.133 -6.482 1.00 85.31 107 ALA A N 1
ATOM 736 C CA . ALA A 1 107 ? -15.585 8.253 -7.625 1.00 85.31 107 ALA A CA 1
ATOM 737 C C . ALA A 1 107 ? -14.989 7.558 -8.865 1.00 85.31 107 ALA A C 1
ATOM 739 O O . ALA A 1 107 ? -13.852 7.827 -9.248 1.00 85.31 107 ALA A O 1
ATOM 740 N N . GLY A 1 108 ? -15.755 6.647 -9.472 1.00 81.94 108 GLY A N 1
ATOM 741 C CA . GLY A 1 108 ? -15.337 5.873 -10.648 1.00 81.94 108 GLY A CA 1
ATOM 742 C C . GLY A 1 108 ? -14.535 4.594 -10.365 1.00 81.94 108 GLY A C 1
ATOM 743 O O . GLY A 1 108 ? -14.255 3.861 -11.306 1.00 81.94 108 GLY A O 1
ATOM 744 N N . GLN A 1 109 ? -14.186 4.286 -9.109 1.00 85.94 109 GLN A N 1
ATOM 745 C CA . GLN A 1 109 ? -13.492 3.033 -8.756 1.00 85.94 109 GLN A CA 1
ATOM 746 C C . GLN A 1 109 ? -14.432 1.904 -8.314 1.00 85.94 109 GLN A C 1
ATOM 748 O O . GLN A 1 109 ? -14.074 0.736 -8.435 1.00 85.94 109 GLN A O 1
ATOM 753 N N . GLY A 1 110 ? -15.618 2.240 -7.793 1.00 81.19 110 GLY A N 1
ATOM 754 C CA . GLY A 1 110 ? -16.510 1.281 -7.127 1.00 81.19 110 GLY A CA 1
ATOM 755 C C . GLY A 1 110 ? -17.004 0.128 -8.007 1.00 81.19 110 GLY A C 1
ATOM 756 O O . GLY A 1 110 ? -17.255 -0.954 -7.488 1.00 81.19 110 GLY A O 1
ATOM 757 N N . ASP A 1 111 ? -17.072 0.333 -9.323 1.00 88.75 111 ASP A N 1
ATOM 758 C CA . ASP A 1 111 ? -17.534 -0.678 -10.283 1.00 88.75 111 ASP A CA 1
ATOM 759 C C . ASP A 1 111 ? -16.402 -1.597 -10.788 1.00 88.75 111 ASP A C 1
ATOM 761 O O . ASP A 1 111 ? -16.634 -2.518 -11.572 1.00 88.75 111 ASP A O 1
ATOM 765 N N . SER A 1 112 ? -15.156 -1.363 -10.357 1.00 90.88 112 SER A N 1
ATOM 766 C CA . SER A 1 112 ? -13.996 -2.142 -10.792 1.00 90.88 112 SER A CA 1
ATOM 767 C C . SER A 1 112 ? -13.819 -3.421 -9.966 1.00 90.88 112 SER A C 1
ATOM 769 O O . SER A 1 112 ? -13.643 -3.383 -8.746 1.00 90.88 112 SER A O 1
ATOM 771 N N . LEU A 1 113 ? -13.770 -4.574 -10.644 1.00 93.00 113 LEU A N 1
ATOM 772 C CA . LEU A 1 113 ? -13.446 -5.864 -10.016 1.00 93.00 113 LEU A CA 1
ATOM 773 C C . LEU A 1 113 ? -12.027 -5.892 -9.436 1.00 93.00 113 LEU A C 1
ATOM 775 O O . LEU A 1 113 ? -11.789 -6.537 -8.416 1.00 93.00 113 LEU A O 1
ATOM 779 N N . GLU A 1 114 ? -11.100 -5.177 -10.074 1.00 91.94 114 GLU A N 1
ATOM 780 C CA . GLU A 1 114 ? -9.729 -5.017 -9.594 1.00 91.94 114 GLU A CA 1
ATOM 781 C C . GLU A 1 114 ? -9.721 -4.279 -8.246 1.00 91.94 114 GLU A C 1
ATOM 783 O O . GLU A 1 114 ? -9.105 -4.736 -7.282 1.00 91.94 114 GLU A O 1
ATOM 788 N N . TYR A 1 115 ? -10.485 -3.186 -8.143 1.00 93.62 115 TYR A N 1
ATOM 789 C CA . TYR A 1 115 ? -10.636 -2.452 -6.889 1.00 93.62 115 TYR A CA 1
ATOM 790 C C . TYR A 1 115 ? -11.226 -3.341 -5.789 1.00 93.62 115 TYR A C 1
ATOM 792 O O . TYR A 1 115 ? -10.717 -3.342 -4.670 1.00 93.62 115 TYR A O 1
ATOM 800 N N . ALA A 1 116 ? -12.262 -4.126 -6.101 1.00 93.62 116 ALA A N 1
ATOM 801 C CA . ALA A 1 116 ? -12.885 -5.031 -5.137 1.00 93.62 116 ALA A CA 1
ATOM 802 C C . ALA A 1 116 ? -11.901 -6.085 -4.596 1.00 93.62 116 ALA A C 1
ATOM 804 O O . ALA A 1 116 ? -11.975 -6.452 -3.421 1.00 93.62 116 ALA A O 1
ATOM 805 N N . ASP A 1 117 ? -10.967 -6.562 -5.423 1.00 94.75 117 ASP A N 1
ATOM 806 C CA . ASP A 1 117 ? -9.922 -7.485 -4.983 1.00 94.75 117 ASP A CA 1
ATOM 807 C C . ASP A 1 117 ? -8.909 -6.817 -4.049 1.00 94.75 117 ASP A C 1
ATOM 809 O O . ASP A 1 117 ? -8.651 -7.303 -2.943 1.00 94.75 117 ASP A O 1
ATOM 813 N N . TYR A 1 118 ? -8.412 -5.642 -4.432 1.00 95.12 118 TYR A N 1
ATOM 814 C CA . TYR A 1 118 ? -7.479 -4.882 -3.603 1.00 95.12 118 TYR A CA 1
ATOM 815 C C . TYR A 1 118 ? -8.114 -4.415 -2.294 1.00 95.12 118 TYR A C 1
ATOM 817 O O . TYR A 1 118 ? -7.464 -4.472 -1.252 1.00 95.12 118 TYR A O 1
ATOM 825 N N . ALA A 1 119 ? -9.393 -4.035 -2.309 1.00 95.50 119 ALA A N 1
ATOM 826 C CA . ALA A 1 119 ? -10.135 -3.637 -1.120 1.00 95.50 119 ALA A CA 1
ATOM 827 C C . ALA A 1 119 ? -10.202 -4.771 -0.090 1.00 95.50 119 ALA A C 1
ATOM 829 O O . ALA A 1 119 ? -9.904 -4.535 1.080 1.00 95.50 119 ALA A O 1
ATOM 830 N N . ARG A 1 120 ? -10.487 -6.014 -0.511 1.00 95.62 120 ARG A N 1
ATOM 831 C CA . ARG A 1 120 ? -10.439 -7.183 0.391 1.00 95.62 120 ARG A CA 1
ATOM 832 C C . ARG A 1 120 ? -9.057 -7.357 1.011 1.00 95.62 120 ARG A C 1
ATOM 834 O O . ARG A 1 120 ? -8.936 -7.643 2.198 1.00 95.62 120 ARG A O 1
ATOM 841 N N . ARG A 1 121 ? -8.008 -7.151 0.218 1.00 95.75 121 ARG A N 1
ATOM 842 C CA . ARG A 1 121 ? -6.624 -7.303 0.671 1.00 95.75 121 ARG A CA 1
ATOM 843 C C . ARG A 1 121 ? -6.219 -6.232 1.684 1.00 95.75 121 ARG A C 1
ATOM 845 O O . ARG A 1 121 ? -5.596 -6.555 2.692 1.00 95.75 121 ARG A O 1
ATOM 852 N N . VAL A 1 122 ? -6.616 -4.981 1.447 1.00 96.12 122 VAL A N 1
ATOM 853 C CA . VAL A 1 122 ? -6.455 -3.863 2.391 1.00 96.12 122 VAL A CA 1
ATOM 854 C C . VAL A 1 122 ? -7.236 -4.132 3.677 1.00 96.12 122 VAL A C 1
ATOM 856 O O . VAL A 1 122 ? -6.695 -3.952 4.765 1.00 96.12 122 VAL A O 1
ATOM 859 N N . GLN A 1 123 ? -8.474 -4.624 3.567 1.00 96.38 123 GLN A N 1
ATOM 860 C CA . GLN A 1 123 ? -9.303 -4.972 4.719 1.00 96.38 123 GLN A CA 1
ATOM 861 C C . GLN A 1 123 ? -8.614 -6.017 5.603 1.00 96.38 123 GLN A C 1
ATOM 863 O O . GLN A 1 123 ? -8.397 -5.768 6.786 1.00 96.38 123 GLN A O 1
ATOM 868 N N . SER A 1 124 ? -8.180 -7.139 5.020 1.00 96.25 124 SER A N 1
ATOM 869 C CA . SER A 1 124 ? -7.468 -8.190 5.755 1.00 96.25 124 SER A CA 1
ATOM 870 C C . SER A 1 124 ? -6.136 -7.715 6.340 1.00 96.25 124 SER A C 1
ATOM 872 O O . SER A 1 124 ? -5.708 -8.217 7.377 1.00 96.25 124 SER A O 1
ATOM 874 N N . ALA A 1 125 ? -5.449 -6.769 5.694 1.00 94.31 125 ALA A N 1
ATOM 875 C CA . ALA A 1 125 ? -4.225 -6.186 6.235 1.00 94.31 125 ALA A CA 1
ATOM 876 C C . ALA A 1 125 ? -4.507 -5.342 7.489 1.00 94.31 125 ALA A C 1
ATOM 878 O O . ALA A 1 125 ? -3.809 -5.490 8.487 1.00 94.31 125 ALA A O 1
ATOM 879 N N . LEU A 1 126 ? -5.552 -4.513 7.470 1.00 94.12 126 LEU A N 1
ATOM 880 C CA . LEU A 1 126 ? -5.959 -3.691 8.614 1.00 94.12 126 LEU A CA 1
ATOM 881 C C . LEU A 1 126 ? -6.521 -4.527 9.773 1.00 94.12 126 LEU A C 1
ATOM 883 O O . LEU A 1 126 ? -6.228 -4.245 10.934 1.00 94.12 126 LEU A O 1
ATOM 887 N N . GLU A 1 127 ? -7.261 -5.594 9.472 1.00 94.50 127 GLU A N 1
ATOM 888 C CA . GLU A 1 127 ? -7.749 -6.555 10.471 1.00 94.50 127 GLU A CA 1
ATOM 889 C C . GLU A 1 127 ? -6.608 -7.186 11.278 1.00 94.50 127 GLU A C 1
ATOM 891 O O . GLU A 1 127 ? -6.703 -7.309 12.500 1.00 94.50 127 GLU A O 1
ATOM 896 N N . LYS A 1 128 ? -5.487 -7.522 10.623 1.00 93.19 128 LYS A N 1
ATOM 897 C CA . LYS A 1 128 ? -4.287 -8.050 11.301 1.00 93.19 128 LYS A CA 1
ATOM 898 C C . LYS A 1 128 ? -3.690 -7.063 12.308 1.00 93.19 128 LYS A C 1
ATOM 900 O O . LYS A 1 128 ? -3.053 -7.495 13.263 1.00 93.19 128 LYS A O 1
ATOM 905 N N . HIS A 1 129 ? -3.922 -5.766 12.116 1.00 91.38 129 HIS A N 1
ATOM 906 C CA . HIS A 1 129 ? -3.496 -4.695 13.024 1.00 91.38 129 HIS A CA 1
ATOM 907 C C . HIS A 1 129 ? -4.552 -4.343 14.081 1.00 91.38 129 HIS A C 1
ATOM 909 O O . HIS A 1 129 ? -4.411 -3.360 14.808 1.00 91.38 129 HIS A O 1
ATOM 915 N N . GLY A 1 130 ? -5.607 -5.154 14.194 1.00 91.31 130 GLY A N 1
ATOM 916 C CA . GLY A 1 130 ? -6.633 -5.030 15.223 1.00 91.31 130 GLY A CA 1
ATOM 917 C C . GLY A 1 130 ? -7.741 -4.033 14.898 1.00 91.31 130 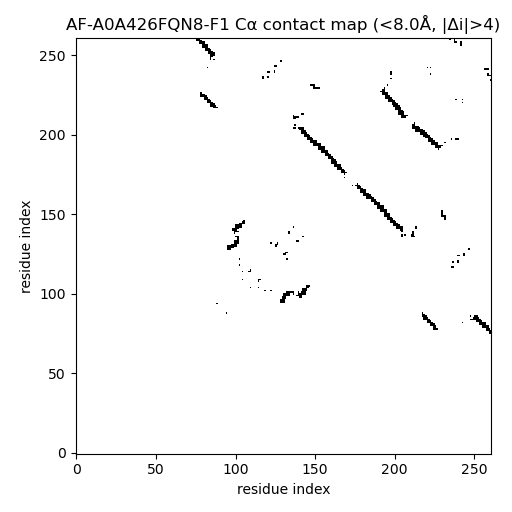GLY A C 1
ATOM 918 O O . GLY A 1 130 ? -8.539 -3.728 15.784 1.00 91.31 130 GLY A O 1
ATOM 919 N N . LEU A 1 131 ? -7.816 -3.517 13.668 1.00 93.50 131 LEU A N 1
ATOM 920 C CA . LEU A 1 131 ? -8.966 -2.731 13.226 1.00 93.50 131 LEU A CA 1
ATOM 921 C C . LEU A 1 131 ? -10.152 -3.652 12.909 1.00 93.50 131 LEU A C 1
ATOM 923 O O . LEU A 1 131 ? -9.978 -4.794 12.490 1.00 93.50 131 LEU A O 1
ATOM 927 N N . VAL A 1 132 ? -11.372 -3.149 13.091 1.00 95.25 132 VAL A N 1
ATOM 928 C CA . VAL A 1 132 ? -12.602 -3.933 12.910 1.00 95.25 132 VAL A CA 1
ATOM 929 C C . VAL A 1 132 ? -13.354 -3.446 11.668 1.00 95.25 132 VAL A C 1
ATOM 931 O O . VAL A 1 132 ? -13.764 -2.283 11.640 1.00 95.25 132 VAL A O 1
ATOM 934 N N . PRO A 1 133 ? -13.569 -4.288 10.644 1.00 95.69 133 PRO A N 1
ATOM 935 C CA . PRO A 1 133 ? -14.298 -3.891 9.447 1.00 95.69 133 PRO A CA 1
ATOM 936 C C . PRO A 1 133 ? -15.785 -3.702 9.764 1.00 95.69 133 PRO A C 1
ATOM 938 O O . PRO A 1 133 ? -16.390 -4.472 10.514 1.00 95.69 133 PRO A O 1
ATOM 941 N N . VAL A 1 134 ? -16.399 -2.696 9.155 1.00 95.75 134 VAL A N 1
ATOM 942 C CA . VAL A 1 134 ? -17.851 -2.506 9.142 1.00 95.75 134 VAL A CA 1
ATOM 943 C C . VAL A 1 134 ? -18.335 -2.233 7.724 1.00 95.75 134 VAL A C 1
ATOM 945 O O . VAL A 1 134 ? -17.594 -1.717 6.893 1.00 95.75 134 VAL A O 1
ATOM 948 N N . GLN A 1 135 ? -19.592 -2.584 7.448 1.00 90.25 135 GLN A N 1
ATOM 949 C CA . GLN A 1 135 ? -20.200 -2.382 6.127 1.00 90.25 135 GLN A CA 1
ATOM 950 C C . GLN A 1 135 ? -20.878 -1.015 5.978 1.00 90.25 135 GLN A C 1
ATOM 952 O O . GLN A 1 135 ? -21.053 -0.538 4.863 1.00 90.25 135 GLN A O 1
ATOM 957 N N . ASP A 1 136 ? -21.257 -0.388 7.094 1.00 89.12 136 ASP A N 1
ATOM 958 C CA . ASP A 1 136 ? -21.962 0.891 7.104 1.00 89.12 136 ASP A CA 1
ATOM 959 C C . ASP A 1 136 ? -21.070 2.016 7.642 1.00 89.12 136 ASP A C 1
ATOM 961 O O . ASP A 1 136 ? -20.517 1.918 8.744 1.00 89.12 136 ASP A O 1
ATOM 965 N N . ILE A 1 137 ? -20.989 3.114 6.888 1.00 88.75 137 ILE A N 1
ATOM 966 C CA . ILE A 1 137 ? -20.206 4.299 7.254 1.00 88.75 137 ILE A CA 1
ATOM 967 C C . ILE A 1 137 ? -20.727 4.983 8.523 1.00 88.75 137 ILE A C 1
ATOM 969 O O . ILE A 1 137 ? -19.936 5.552 9.268 1.00 88.75 137 ILE A O 1
ATOM 973 N N . GLY A 1 138 ? -22.026 4.899 8.823 1.00 87.88 138 GLY A N 1
ATOM 974 C CA . GLY A 1 138 ? -22.605 5.447 10.053 1.00 87.88 138 GLY A CA 1
ATOM 975 C C . GLY A 1 138 ? -22.140 4.721 11.320 1.00 87.88 138 GLY A C 1
ATOM 976 O O . GLY A 1 138 ? -22.074 5.323 12.391 1.00 87.88 138 GLY A O 1
ATOM 977 N N . SER A 1 139 ? -21.772 3.444 11.198 1.00 89.81 139 SER A N 1
ATOM 978 C CA . SER A 1 139 ? -21.184 2.644 12.280 1.00 89.81 139 SER A CA 1
ATOM 979 C C . SER A 1 139 ? -19.650 2.737 12.366 1.00 89.81 139 SER A C 1
ATOM 981 O O . SER A 1 139 ? -19.061 2.337 13.382 1.00 89.81 139 SER A O 1
ATOM 983 N N . ALA A 1 140 ? -19.001 3.271 11.327 1.00 92.81 140 ALA A N 1
ATOM 984 C CA . ALA A 1 140 ? -17.553 3.399 11.225 1.00 92.81 140 ALA A CA 1
ATOM 985 C C . ALA A 1 140 ? -17.019 4.599 12.023 1.00 92.81 140 ALA A C 1
ATOM 987 O O . ALA A 1 140 ? -17.681 5.619 12.191 1.00 92.81 140 ALA A O 1
ATOM 988 N N . GLN A 1 141 ? -15.790 4.472 12.516 1.00 91.81 141 GLN A N 1
ATOM 989 C CA . GLN A 1 141 ? -15.009 5.567 13.102 1.00 91.81 141 GLN A CA 1
ATOM 990 C C . GLN A 1 141 ? -13.983 6.109 12.102 1.00 91.81 141 GLN A C 1
ATOM 992 O O . GLN A 1 141 ? -13.634 7.286 12.152 1.00 91.81 141 GLN A O 1
ATOM 997 N N . LEU A 1 142 ? -13.528 5.255 11.182 1.00 92.50 142 LEU A N 1
ATOM 998 C CA . LEU A 1 142 ? -12.594 5.587 10.118 1.00 92.50 142 LEU A CA 1
ATOM 999 C C . LEU A 1 142 ? -13.176 5.241 8.746 1.00 92.50 142 LEU A C 1
ATOM 1001 O O . LEU A 1 142 ? -13.749 4.171 8.552 1.00 92.50 142 LEU A O 1
ATOM 1005 N N . VAL A 1 143 ? -12.962 6.126 7.781 1.00 93.38 143 VAL A N 1
ATOM 1006 C CA . VAL A 1 143 ? -13.111 5.835 6.355 1.00 93.38 143 VAL A CA 1
ATOM 1007 C C . VAL A 1 143 ? -11.723 5.615 5.787 1.00 93.38 143 VAL A C 1
ATOM 1009 O O . VAL A 1 143 ? -10.845 6.458 5.972 1.00 93.38 143 VAL A O 1
ATOM 1012 N N . VAL A 1 144 ? -11.532 4.494 5.106 1.00 95.19 144 VAL A N 1
ATOM 1013 C CA . VAL A 1 144 ? -10.300 4.153 4.402 1.00 95.19 144 VAL A CA 1
ATOM 1014 C C . VAL A 1 144 ? -10.546 4.300 2.910 1.00 95.19 144 VAL A C 1
ATOM 1016 O O . VAL A 1 144 ? -11.497 3.744 2.361 1.00 95.19 144 VAL A O 1
ATOM 1019 N N . ASN A 1 145 ? -9.661 5.023 2.243 1.00 94.56 145 ASN A N 1
ATOM 1020 C CA . ASN A 1 145 ? -9.663 5.187 0.800 1.00 94.56 145 ASN A CA 1
ATOM 1021 C C . ASN A 1 145 ? -8.264 4.858 0.287 1.00 94.56 145 ASN A C 1
ATOM 1023 O O . ASN A 1 145 ? -7.269 5.134 0.960 1.00 94.56 145 ASN A O 1
ATOM 1027 N N . PHE A 1 146 ? -8.172 4.292 -0.909 1.00 94.56 146 PHE A N 1
ATOM 1028 C CA . PHE A 1 146 ? -6.883 4.066 -1.542 1.00 94.56 146 PHE A CA 1
ATOM 1029 C C . PHE A 1 146 ? -6.954 4.329 -3.039 1.00 94.56 146 PHE A C 1
ATOM 1031 O O . PHE A 1 146 ? -7.980 4.130 -3.683 1.00 94.56 146 PHE A O 1
ATOM 1038 N N . GLU A 1 147 ? -5.834 4.779 -3.579 1.00 92.94 147 GLU A N 1
ATOM 1039 C CA . GLU A 1 147 ? -5.644 5.074 -4.987 1.00 92.94 147 GLU A CA 1
ATOM 1040 C C . GLU A 1 147 ? -4.377 4.379 -5.467 1.00 92.94 147 GLU A C 1
ATOM 1042 O O . GLU A 1 147 ? -3.362 4.345 -4.768 1.00 92.94 147 GLU A O 1
ATOM 1047 N N . TYR A 1 148 ? -4.430 3.844 -6.681 1.00 91.69 148 TYR A N 1
ATOM 1048 C CA . TYR A 1 148 ? -3.275 3.287 -7.360 1.00 91.69 148 TYR A CA 1
ATOM 1049 C C . TYR A 1 148 ? -3.084 3.990 -8.699 1.00 91.69 148 TYR A C 1
ATOM 1051 O O . TYR A 1 148 ? -4.036 4.227 -9.443 1.00 91.69 148 TYR A O 1
ATOM 1059 N N . ARG A 1 149 ? -1.836 4.346 -9.003 1.00 86.62 149 ARG A N 1
ATOM 1060 C CA . ARG A 1 149 ? -1.458 5.006 -10.252 1.00 86.62 149 ARG A CA 1
ATOM 1061 C C . ARG A 1 149 ? -0.237 4.332 -10.852 1.00 86.62 149 ARG A C 1
ATOM 1063 O O . ARG A 1 149 ? 0.762 4.118 -10.167 1.00 86.62 149 ARG A O 1
ATOM 1070 N N . SER A 1 150 ? -0.283 4.099 -12.156 1.00 82.00 150 SER A N 1
ATOM 1071 C CA . SER A 1 150 ? 0.903 3.861 -12.977 1.00 82.00 150 SER A CA 1
ATOM 1072 C C . SER A 1 150 ? 1.305 5.179 -13.644 1.00 82.00 150 SER A C 1
ATOM 1074 O O . SER A 1 150 ? 0.532 5.772 -14.396 1.00 82.00 150 SER A O 1
ATOM 1076 N N . GLY A 1 151 ? 2.497 5.672 -13.334 1.00 70.62 151 GLY A N 1
ATOM 1077 C CA . GLY A 1 151 ? 3.105 6.843 -13.953 1.00 70.62 151 GLY A CA 1
ATOM 1078 C C . GLY A 1 151 ? 3.696 6.541 -15.332 1.00 70.62 151 GLY A C 1
ATOM 1079 O O . GLY A 1 151 ? 3.868 5.388 -15.727 1.00 70.62 151 GLY A O 1
ATOM 1080 N N . GLY A 1 152 ? 4.030 7.608 -16.062 1.00 63.31 152 GLY A N 1
ATOM 1081 C CA . GLY A 1 152 ? 4.674 7.515 -17.371 1.00 63.31 152 GLY A CA 1
ATOM 1082 C C . GLY A 1 152 ? 6.055 6.852 -17.322 1.00 63.31 152 GLY A C 1
ATOM 1083 O O . GLY A 1 152 ? 6.699 6.775 -16.272 1.00 63.31 152 GLY A O 1
ATOM 1084 N N . ALA A 1 153 ? 6.503 6.383 -18.486 1.00 67.94 153 ALA A N 1
ATOM 1085 C CA . ALA A 1 153 ? 7.834 5.829 -18.680 1.00 67.94 153 ALA A CA 1
ATOM 1086 C C . ALA A 1 153 ? 8.917 6.858 -18.308 1.00 67.94 153 ALA A C 1
ATOM 1088 O O . ALA A 1 153 ? 8.965 7.958 -18.852 1.00 67.94 153 ALA A O 1
ATOM 1089 N N . VAL A 1 154 ? 9.806 6.480 -17.395 1.00 66.75 154 VAL A N 1
ATOM 1090 C CA . VAL A 1 154 ? 11.065 7.167 -17.117 1.00 66.75 154 VAL A CA 1
ATOM 1091 C C . VAL A 1 154 ? 12.151 6.414 -17.873 1.00 66.75 154 VAL A C 1
ATOM 1093 O O . VAL A 1 154 ? 12.545 5.316 -17.477 1.00 66.75 154 VAL A O 1
ATOM 1096 N N . THR A 1 155 ? 12.621 6.980 -18.982 1.00 67.56 155 THR A N 1
ATOM 1097 C CA . THR A 1 155 ? 13.778 6.450 -19.710 1.00 67.56 155 THR A CA 1
ATOM 1098 C C . THR A 1 155 ? 15.035 7.088 -19.145 1.00 67.56 155 THR A C 1
ATOM 1100 O O . THR A 1 155 ? 15.168 8.308 -19.126 1.00 67.56 155 THR A O 1
ATOM 1103 N N . SER A 1 156 ? 15.945 6.263 -18.638 1.00 57.88 156 SER 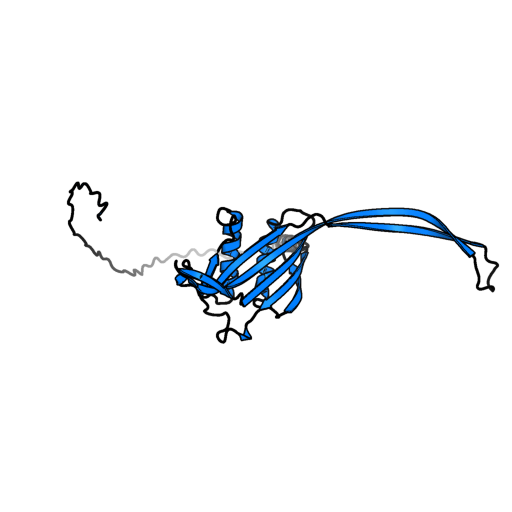A N 1
ATOM 1104 C CA . SER A 1 156 ? 17.294 6.695 -18.286 1.00 57.88 156 SER A CA 1
ATOM 1105 C C . SER A 1 156 ? 18.260 6.177 -19.339 1.00 57.88 156 SER A C 1
ATOM 1107 O O . SER A 1 156 ? 18.399 4.965 -19.495 1.00 57.88 156 SER A O 1
ATOM 1109 N N . SER A 1 157 ? 18.922 7.097 -20.033 1.00 53.94 157 SER A N 1
ATOM 1110 C CA . SER A 1 157 ? 20.005 6.796 -20.965 1.00 53.94 157 SER A CA 1
ATOM 1111 C C . SER A 1 157 ? 21.322 6.831 -20.204 1.00 53.94 157 SER A C 1
ATOM 1113 O O . SER A 1 157 ? 21.689 7.858 -19.628 1.00 53.94 157 SER A O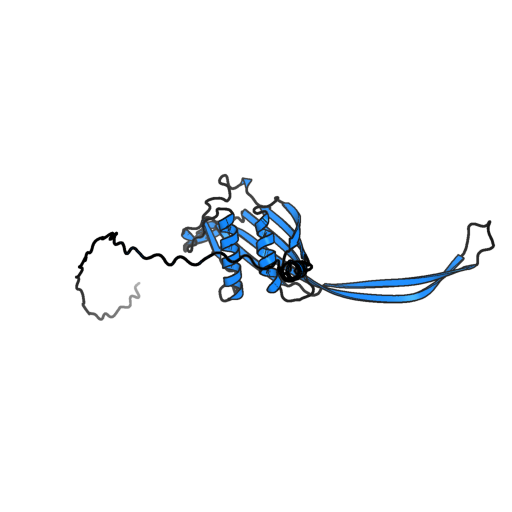 1
ATOM 1115 N N . ARG A 1 158 ? 22.034 5.704 -20.153 1.00 59.12 158 ARG A N 1
ATOM 1116 C CA . ARG A 1 158 ? 23.407 5.660 -19.641 1.00 59.12 158 ARG A CA 1
ATOM 1117 C C . ARG A 1 158 ? 24.353 5.619 -20.826 1.00 59.12 158 ARG A C 1
ATOM 1119 O O . ARG A 1 158 ? 24.488 4.585 -21.469 1.00 59.12 158 ARG A O 1
ATOM 1126 N N . SER A 1 159 ? 25.017 6.737 -21.091 1.00 52.41 159 SER A N 1
ATOM 1127 C CA . SER A 1 159 ? 26.099 6.805 -22.068 1.00 52.41 159 SER A CA 1
ATOM 1128 C C . SER A 1 159 ? 27.431 6.534 -21.373 1.00 52.41 159 SER A C 1
ATOM 1130 O O . SER A 1 159 ? 27.838 7.301 -20.499 1.00 52.41 159 SER A O 1
ATOM 1132 N N . SER A 1 160 ? 28.121 5.465 -21.763 1.00 59.28 160 SER A N 1
ATOM 1133 C CA . SER A 1 160 ? 29.526 5.259 -21.414 1.00 59.28 160 SER A CA 1
ATOM 1134 C C . SER A 1 160 ? 30.377 5.613 -22.623 1.00 59.28 160 SER A C 1
ATOM 1136 O O . SER A 1 160 ? 30.195 5.032 -23.692 1.00 59.28 160 SER A O 1
ATOM 1138 N N . SER A 1 161 ? 31.277 6.584 -22.472 1.00 55.91 161 SER A N 1
ATOM 1139 C CA . SER A 1 161 ? 32.233 6.965 -23.510 1.00 55.91 161 SER A CA 1
ATOM 1140 C C . SER A 1 161 ? 33.624 6.472 -23.140 1.00 55.91 161 SER A C 1
ATOM 1142 O O . SER A 1 161 ? 34.148 6.823 -22.083 1.00 55.91 161 SER A O 1
ATOM 1144 N N . SER A 1 162 ? 34.244 5.713 -24.035 1.00 59.22 162 SER A N 1
ATOM 1145 C CA . SER A 1 162 ? 35.669 5.399 -23.975 1.00 59.22 162 SER A CA 1
ATOM 1146 C C . SER A 1 162 ? 36.450 6.410 -24.814 1.00 59.22 162 SER A C 1
ATOM 1148 O O . SER A 1 162 ? 36.178 6.590 -26.005 1.00 59.22 162 SER A O 1
ATOM 1150 N N . SER A 1 163 ? 37.424 7.073 -24.198 1.00 54.47 163 SER A N 1
ATOM 1151 C CA . SER A 1 163 ? 38.362 7.970 -24.870 1.00 54.47 163 SER A CA 1
ATOM 1152 C C . SER A 1 163 ? 39.791 7.513 -24.611 1.00 54.47 163 SER A C 1
ATOM 1154 O O . SER A 1 163 ? 40.115 7.024 -23.529 1.00 54.47 163 SER A O 1
ATOM 1156 N N . PHE A 1 164 ? 40.648 7.658 -25.618 1.00 53.03 164 PHE A N 1
ATOM 1157 C CA . PHE A 1 164 ? 42.090 7.542 -25.436 1.00 53.03 164 PHE A CA 1
ATOM 1158 C C . PHE A 1 164 ? 42.698 8.936 -25.541 1.00 53.03 164 PHE A C 1
ATOM 1160 O O . PHE A 1 164 ? 42.313 9.727 -26.401 1.00 53.03 164 PHE A O 1
ATOM 1167 N N . SER A 1 165 ? 43.621 9.263 -24.643 1.00 48.78 165 SER A N 1
ATOM 1168 C CA . SER A 1 165 ? 44.338 10.533 -24.667 1.00 48.78 165 SER A CA 1
ATOM 1169 C C . SER A 1 165 ? 45.699 10.347 -25.326 1.00 48.78 165 SER A C 1
ATOM 1171 O O . SER A 1 165 ? 46.512 9.534 -24.893 1.00 48.78 165 SER A O 1
ATOM 1173 N N . VAL A 1 166 ? 45.960 11.118 -26.380 1.00 57.31 166 VAL A N 1
ATOM 1174 C CA . VAL A 1 166 ? 47.301 11.255 -26.955 1.00 57.31 166 VAL A CA 1
ATOM 1175 C C . VAL A 1 166 ? 47.852 12.590 -26.486 1.00 57.31 166 VAL A C 1
ATOM 1177 O O . VAL A 1 166 ? 47.341 13.650 -26.845 1.00 57.31 166 VAL A O 1
ATOM 1180 N N . GLY A 1 167 ? 48.861 12.531 -25.621 1.00 54.38 167 GLY A N 1
ATOM 1181 C CA . GLY A 1 167 ? 49.565 13.702 -25.114 1.00 54.38 167 GLY A CA 1
ATOM 1182 C C . GLY A 1 167 ? 50.816 14.000 -25.921 1.00 54.38 167 GLY A C 1
ATOM 1183 O O . GLY A 1 167 ?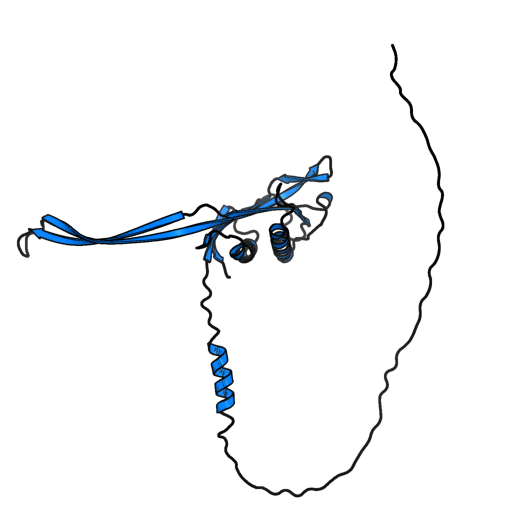 51.632 13.109 -26.141 1.00 54.38 167 GLY A O 1
ATOM 1184 N N . VAL A 1 168 ? 51.000 15.261 -26.310 1.00 54.09 168 VAL A N 1
ATOM 1185 C CA . VAL A 1 168 ? 52.315 15.779 -26.700 1.00 54.09 168 VAL A CA 1
ATOM 1186 C C . VAL A 1 168 ? 52.897 16.465 -25.466 1.00 54.09 168 VAL A C 1
ATOM 1188 O O . VAL A 1 168 ? 52.475 17.553 -25.076 1.00 54.09 168 VAL A O 1
ATOM 1191 N N . GLY A 1 169 ? 53.825 15.776 -24.804 1.00 49.50 169 GLY A N 1
ATOM 1192 C CA . GLY A 1 169 ? 54.536 16.241 -23.614 1.00 49.50 169 GLY A CA 1
ATOM 1193 C C . GLY A 1 169 ? 55.846 15.470 -23.463 1.00 49.50 169 GLY A C 1
ATOM 1194 O O . GLY A 1 169 ? 55.849 14.241 -23.520 1.00 49.50 169 GLY A O 1
ATOM 1195 N N . GLY A 1 170 ? 56.961 16.197 -23.367 1.00 47.81 170 GLY A N 1
ATOM 1196 C CA . GLY A 1 170 ? 58.318 15.648 -23.341 1.00 47.81 170 GLY A CA 1
ATOM 1197 C C . GLY A 1 170 ? 58.616 14.818 -22.088 1.00 47.81 170 GLY A C 1
ATOM 1198 O O . GLY A 1 170 ? 58.020 15.018 -21.034 1.00 47.81 170 GLY A O 1
ATOM 1199 N N . GLY A 1 171 ? 59.535 13.860 -22.237 1.00 50.38 171 GLY A N 1
ATOM 1200 C CA . GLY A 1 171 ? 59.791 12.746 -21.319 1.00 50.38 171 GLY A CA 1
ATOM 1201 C C . GLY A 1 171 ? 59.936 13.063 -19.823 1.00 50.38 171 GLY A C 1
ATOM 1202 O O . GLY A 1 171 ? 60.310 14.161 -19.439 1.00 50.38 171 GLY A O 1
ATOM 1203 N N . TYR A 1 172 ? 59.649 12.032 -19.013 1.00 51.25 172 TYR A N 1
ATOM 1204 C CA . TYR A 1 172 ? 59.962 11.691 -17.603 1.00 51.25 172 TYR A CA 1
ATOM 1205 C C . TYR A 1 172 ? 60.207 12.760 -16.502 1.00 51.25 172 TYR A C 1
ATOM 1207 O O . TYR A 1 172 ? 60.432 12.370 -15.362 1.00 51.25 172 TYR A O 1
ATOM 1215 N N . HIS A 1 173 ? 60.179 14.067 -16.764 1.00 48.91 173 HIS A N 1
ATOM 1216 C CA . HIS A 1 173 ? 60.599 15.102 -15.803 1.00 48.91 173 HIS A CA 1
ATOM 1217 C C . HIS A 1 173 ? 59.930 16.476 -16.001 1.00 48.91 173 HIS A C 1
ATOM 1219 O O . HIS A 1 173 ? 60.245 17.412 -15.270 1.00 48.91 173 HIS A O 1
ATOM 1225 N N . THR A 1 174 ? 58.965 16.621 -16.919 1.00 50.00 174 THR A N 1
ATOM 1226 C CA . THR A 1 174 ? 58.198 17.874 -17.077 1.00 50.00 174 THR A CA 1
ATOM 1227 C C . THR A 1 174 ? 56.697 17.632 -16.898 1.00 50.00 174 THR A C 1
ATOM 1229 O O . THR A 1 174 ? 56.060 16.933 -17.675 1.00 50.00 174 THR A O 1
ATOM 1232 N N . GLY A 1 175 ? 56.130 18.177 -15.816 1.00 50.44 175 GLY A N 1
ATOM 1233 C CA . GLY A 1 175 ? 54.761 17.914 -15.342 1.00 50.44 175 GLY A CA 1
ATOM 1234 C C . GLY A 1 175 ? 53.638 18.666 -16.067 1.00 50.44 175 GLY A C 1
ATOM 1235 O O . GLY A 1 175 ? 52.602 18.914 -15.461 1.00 50.44 175 GLY A O 1
ATOM 1236 N N . TRP A 1 176 ? 53.835 19.060 -17.326 1.00 47.25 176 TRP A N 1
ATOM 1237 C CA . TRP A 1 176 ? 52.823 19.747 -18.134 1.00 47.25 176 TRP A CA 1
ATOM 1238 C C . TRP A 1 176 ? 52.752 19.088 -19.514 1.00 47.25 176 TRP A C 1
ATOM 1240 O O . TRP A 1 176 ? 53.690 19.182 -20.301 1.00 47.25 176 TRP A O 1
ATOM 1250 N N . GLY A 1 177 ? 51.645 18.397 -19.795 1.00 53.44 177 GLY A N 1
ATOM 1251 C CA . GLY A 1 177 ? 51.375 17.750 -21.079 1.00 53.44 177 GLY A CA 1
ATOM 1252 C C . GLY A 1 177 ? 50.006 18.162 -21.608 1.00 53.44 177 GLY A C 1
ATOM 1253 O O . GLY A 1 177 ? 49.024 18.150 -20.867 1.00 53.44 177 GLY A O 1
ATOM 1254 N N . LEU A 1 178 ? 49.941 18.533 -22.887 1.00 53.03 178 LEU A N 1
ATOM 1255 C CA . LEU A 1 178 ? 48.685 18.824 -23.575 1.00 53.03 178 LEU A CA 1
ATOM 1256 C C . LEU A 1 178 ? 48.176 17.524 -24.206 1.00 53.03 178 LEU A C 1
ATOM 1258 O O . LEU A 1 178 ? 48.768 17.008 -25.154 1.00 53.03 178 LEU A O 1
ATOM 1262 N N . GLY A 1 179 ? 47.112 16.967 -23.627 1.00 57.84 179 GLY A N 1
ATOM 1263 C CA . GLY A 1 179 ? 46.445 15.754 -24.100 1.00 57.84 179 GLY A CA 1
ATOM 1264 C C . GLY A 1 179 ? 45.252 16.070 -24.989 1.00 57.84 179 GLY A C 1
ATOM 1265 O O . GLY A 1 179 ? 44.321 16.734 -24.542 1.00 57.84 179 GLY A O 1
ATOM 1266 N N . LEU A 1 180 ? 45.247 15.554 -26.218 1.00 54.00 180 LEU A N 1
ATOM 1267 C CA . LEU A 1 180 ? 44.052 15.504 -27.055 1.00 54.00 180 LEU A CA 1
ATOM 1268 C C . LEU A 1 180 ? 43.377 14.145 -26.844 1.00 54.00 180 LEU A C 1
ATOM 1270 O O . LEU A 1 180 ? 43.935 13.097 -27.171 1.00 54.00 180 LEU A O 1
ATOM 1274 N N . GLY A 1 181 ? 42.192 14.162 -26.236 1.00 58.22 181 GLY A N 1
ATOM 1275 C CA . GLY A 1 181 ? 41.355 12.976 -26.069 1.00 58.22 181 GLY A CA 1
ATOM 1276 C C . GLY A 1 181 ? 40.570 12.691 -27.344 1.00 58.22 181 GLY A C 1
ATOM 1277 O O . GLY A 1 181 ? 39.720 13.493 -27.719 1.00 58.22 181 GLY A O 1
ATOM 1278 N N . ILE A 1 182 ? 40.827 11.557 -27.993 1.00 67.75 182 ILE A N 1
ATOM 1279 C CA . ILE A 1 182 ? 40.051 11.094 -29.146 1.00 67.75 182 ILE A CA 1
ATOM 1280 C C . ILE A 1 182 ? 39.041 10.042 -28.643 1.00 67.75 182 ILE A C 1
ATOM 1282 O O . ILE A 1 182 ? 39.439 9.052 -28.017 1.00 67.75 182 ILE A O 1
ATOM 1286 N N . PRO A 1 183 ? 37.726 10.232 -28.862 1.00 57.31 183 PRO A N 1
ATOM 1287 C CA . PRO A 1 183 ? 36.726 9.230 -28.504 1.00 57.31 183 PRO A CA 1
ATOM 1288 C C . PRO A 1 183 ? 36.841 8.015 -29.440 1.00 57.31 183 PRO A C 1
ATOM 1290 O O . PRO A 1 183 ? 36.833 8.170 -30.657 1.00 57.31 183 PRO A O 1
ATOM 1293 N N . ILE A 1 184 ? 36.939 6.804 -28.881 1.00 69.94 184 ILE A N 1
ATOM 1294 C CA . ILE A 1 184 ? 37.062 5.532 -29.641 1.00 69.94 184 ILE A CA 1
ATOM 1295 C C . ILE A 1 184 ? 35.783 4.711 -29.678 1.00 69.94 184 ILE A C 1
ATOM 1297 O O . ILE A 1 184 ? 35.724 3.663 -30.314 1.00 69.94 184 ILE A O 1
ATOM 1301 N N . GLY A 1 185 ? 34.744 5.193 -29.013 1.00 60.59 185 GLY A N 1
ATOM 1302 C CA . GLY A 1 185 ? 33.453 4.540 -28.992 1.00 60.59 185 GLY A CA 1
ATOM 1303 C C . GLY A 1 185 ? 32.674 4.936 -27.757 1.00 60.59 185 GLY A C 1
ATOM 1304 O O . GLY A 1 185 ? 33.242 5.306 -26.725 1.00 60.59 185 GLY A O 1
ATOM 1305 N N . GLY A 1 186 ? 31.359 4.851 -27.875 1.00 68.12 186 GLY A N 1
ATOM 1306 C CA . GLY A 1 186 ? 30.456 4.939 -26.748 1.00 68.12 186 GLY A CA 1
ATOM 1307 C C . GLY A 1 186 ? 29.308 3.968 -26.947 1.00 68.12 186 GLY A C 1
ATOM 1308 O O . GLY A 1 186 ? 28.861 3.752 -28.072 1.00 68.12 186 GLY A O 1
ATOM 1309 N N . SER A 1 187 ? 28.857 3.366 -25.856 1.00 65.81 187 SER A N 1
ATOM 1310 C CA . SER A 1 187 ? 27.588 2.644 -25.828 1.00 65.81 187 SER A CA 1
ATOM 1311 C C . SER A 1 187 ? 26.590 3.492 -25.052 1.00 65.81 187 SER A C 1
ATOM 1313 O O . SER A 1 187 ? 26.934 4.084 -24.026 1.00 65.81 187 SER A O 1
ATOM 1315 N N . SER A 1 188 ? 25.372 3.596 -25.576 1.00 63.62 188 SER A N 1
ATOM 1316 C CA . SER A 1 188 ? 24.244 4.166 -24.848 1.00 63.62 188 SER A CA 1
ATOM 1317 C C . SER A 1 188 ? 23.271 3.035 -24.579 1.00 63.62 188 SER A C 1
ATOM 1319 O O . SER A 1 188 ? 22.789 2.405 -25.518 1.00 63.62 188 SER A O 1
ATOM 1321 N N . GLU A 1 189 ? 23.024 2.749 -23.306 1.00 72.62 189 GLU A N 1
ATOM 1322 C CA . GLU A 1 189 ? 21.992 1.803 -22.898 1.00 72.62 189 GLU A CA 1
ATOM 1323 C C . GLU A 1 189 ? 20.786 2.592 -22.394 1.00 72.62 189 GLU A C 1
ATOM 1325 O O . GLU A 1 189 ? 20.865 3.306 -21.388 1.00 72.62 189 GLU A O 1
ATOM 1330 N N . ASP A 1 190 ? 19.673 2.471 -23.116 1.00 72.81 190 ASP A N 1
ATOM 1331 C CA . ASP A 1 190 ? 18.404 3.072 -22.731 1.00 72.81 190 ASP A CA 1
ATOM 1332 C C . ASP A 1 190 ? 17.613 2.081 -21.888 1.00 72.81 190 ASP A C 1
ATOM 1334 O O . ASP A 1 190 ? 17.218 1.003 -22.332 1.00 72.81 190 ASP A O 1
ATOM 1338 N N . THR A 1 191 ? 17.369 2.459 -20.639 1.00 78.06 191 THR A N 1
ATOM 1339 C CA . THR A 1 191 ? 16.575 1.666 -19.710 1.00 78.06 191 THR A CA 1
ATOM 1340 C C . THR A 1 191 ? 15.273 2.393 -19.409 1.00 78.06 191 THR A C 1
ATOM 1342 O O . THR A 1 191 ? 15.265 3.408 -18.710 1.00 78.06 191 THR A O 1
ATOM 1345 N N . THR A 1 192 ? 14.154 1.851 -19.890 1.00 81.00 192 THR A N 1
ATOM 1346 C CA . THR A 1 192 ? 12.818 2.339 -19.532 1.00 81.00 192 THR A CA 1
ATOM 1347 C C . THR A 1 192 ? 12.341 1.702 -18.225 1.00 81.00 192 THR A C 1
ATOM 1349 O O . THR A 1 192 ? 12.432 0.485 -18.017 1.00 81.00 192 THR A O 1
ATOM 1352 N N . ARG A 1 193 ? 11.850 2.539 -17.308 1.00 85.81 193 ARG A N 1
ATOM 1353 C CA . ARG A 1 193 ? 11.246 2.147 -16.030 1.00 85.81 193 ARG A CA 1
ATOM 1354 C C . ARG A 1 193 ? 9.908 2.848 -15.857 1.00 85.81 193 ARG A C 1
ATOM 1356 O O . ARG A 1 193 ? 9.774 4.017 -16.189 1.00 85.81 193 ARG A O 1
ATOM 1363 N N . TYR A 1 194 ? 8.932 2.157 -15.294 1.00 87.19 194 TYR A N 1
ATOM 1364 C CA . TYR A 1 194 ? 7.615 2.709 -14.993 1.00 87.19 194 TYR A CA 1
ATOM 1365 C C . TYR A 1 194 ? 7.496 2.927 -13.497 1.00 87.19 194 TYR A C 1
ATOM 1367 O O . TYR A 1 194 ? 7.794 2.028 -12.712 1.00 87.19 194 TYR A O 1
ATOM 1375 N N . ARG A 1 195 ? 7.083 4.129 -13.098 1.00 91.06 195 ARG A N 1
ATOM 1376 C CA . ARG A 1 195 ? 6.842 4.451 -11.691 1.00 91.06 195 ARG A CA 1
ATOM 1377 C C . ARG A 1 195 ? 5.432 4.020 -11.314 1.00 91.06 195 ARG A C 1
ATOM 1379 O O . ARG A 1 195 ? 4.487 4.455 -11.953 1.00 91.06 195 ARG A O 1
ATOM 1386 N N . HIS A 1 196 ? 5.289 3.257 -10.243 1.00 92.94 196 HIS A N 1
ATOM 1387 C CA . HIS A 1 196 ? 4.001 2.852 -9.683 1.00 92.94 196 HIS A CA 1
ATOM 1388 C C . HIS A 1 196 ? 3.826 3.467 -8.305 1.00 92.94 196 HIS A C 1
ATOM 1390 O O . HIS A 1 196 ? 4.787 3.542 -7.538 1.00 92.94 196 HIS A O 1
ATOM 1396 N N . GLN A 1 197 ? 2.615 3.917 -7.999 1.00 93.88 197 GLN A N 1
ATOM 1397 C CA . GLN A 1 197 ? 2.284 4.550 -6.730 1.00 93.88 197 GLN A CA 1
ATOM 1398 C C . GLN A 1 197 ? 0.995 3.959 -6.162 1.00 93.88 197 GLN A C 1
ATOM 1400 O O . GLN A 1 197 ? -0.007 3.873 -6.866 1.00 93.88 197 GLN A O 1
ATOM 1405 N N . LEU A 1 198 ? 1.028 3.602 -4.881 1.00 95.12 198 LEU A N 1
ATOM 1406 C CA . LEU A 1 198 ? -0.132 3.257 -4.067 1.00 95.12 198 LEU A CA 1
ATOM 1407 C C . LEU A 1 198 ? -0.240 4.283 -2.945 1.00 95.12 198 LEU A C 1
ATOM 1409 O O . LEU A 1 198 ? 0.707 4.466 -2.185 1.00 95.12 198 LEU A O 1
ATOM 1413 N N . GLN A 1 199 ? -1.384 4.941 -2.833 1.00 94.94 199 GLN A N 1
ATOM 1414 C CA . GLN A 1 199 ? -1.676 5.871 -1.755 1.00 94.94 199 GLN A CA 1
ATOM 1415 C C . GLN A 1 199 ? -2.851 5.340 -0.944 1.00 94.94 199 GLN A C 1
ATOM 1417 O O . GLN A 1 199 ? -3.895 5.020 -1.503 1.00 94.94 199 GLN A O 1
ATOM 1422 N N . VAL A 1 200 ? -2.686 5.259 0.371 1.00 95.38 200 VAL A N 1
ATOM 1423 C CA . VAL A 1 200 ? -3.732 4.879 1.322 1.00 95.38 200 VAL A CA 1
ATOM 1424 C C . VAL A 1 200 ? -3.966 6.049 2.258 1.00 95.38 200 VAL A C 1
ATOM 1426 O O . VAL A 1 200 ? -3.028 6.625 2.806 1.00 95.38 200 VAL A O 1
ATOM 1429 N N . GLN A 1 201 ? -5.227 6.397 2.457 1.00 94.19 201 GLN A N 1
ATOM 1430 C CA . GLN A 1 201 ? -5.644 7.483 3.325 1.00 94.19 201 GLN A CA 1
ATOM 1431 C C . GLN A 1 201 ? -6.706 6.977 4.287 1.00 94.19 201 GLN A C 1
ATOM 1433 O O . GLN A 1 201 ? -7.568 6.182 3.912 1.00 94.19 201 GLN A O 1
ATOM 1438 N N . MET A 1 202 ? -6.664 7.474 5.520 1.00 93.06 202 MET A N 1
ATOM 1439 C CA . MET A 1 202 ? -7.736 7.254 6.482 1.00 93.06 202 MET A CA 1
ATOM 1440 C C . MET A 1 202 ? -8.192 8.576 7.075 1.00 93.06 202 MET A C 1
ATOM 1442 O O . MET A 1 202 ? -7.376 9.402 7.498 1.00 93.06 202 MET A O 1
ATOM 1446 N N . ALA A 1 203 ? -9.504 8.765 7.115 1.00 91.25 203 ALA A N 1
ATOM 1447 C CA . ALA A 1 203 ? -10.153 9.937 7.680 1.00 91.25 203 ALA A CA 1
ATOM 1448 C C . ALA A 1 203 ? -11.127 9.529 8.783 1.00 91.25 203 ALA A C 1
ATOM 1450 O O . ALA A 1 203 ? -11.757 8.478 8.702 1.00 91.25 203 ALA A O 1
ATOM 1451 N N . GLN A 1 204 ? -11.269 10.364 9.809 1.00 91.38 204 GLN A N 1
ATOM 1452 C CA . GLN A 1 204 ? -12.302 10.168 10.823 1.00 91.38 204 GLN A CA 1
ATOM 1453 C C . GLN A 1 204 ? -13.685 10.348 10.207 1.00 91.38 204 GLN A C 1
ATOM 1455 O O . GLN A 1 204 ? -13.893 11.254 9.403 1.00 91.38 204 GLN A O 1
ATOM 1460 N N . VAL A 1 205 ? -14.640 9.517 10.606 1.00 91.44 205 VAL A N 1
ATOM 1461 C CA . VAL A 1 205 ? -16.041 9.700 10.229 1.00 91.44 205 VAL A CA 1
ATOM 1462 C C . VAL A 1 205 ? -16.635 10.839 11.051 1.00 91.44 205 VAL A C 1
ATOM 1464 O O . VAL A 1 205 ? -16.557 10.852 12.279 1.00 91.44 205 VAL A O 1
ATOM 1467 N N . MET A 1 206 ? -17.270 11.785 10.371 1.00 89.12 206 MET A N 1
ATOM 1468 C CA . MET A 1 206 ? -18.065 12.848 10.975 1.00 89.12 206 MET A CA 1
ATOM 1469 C C . MET A 1 206 ? -19.542 12.638 10.650 1.00 89.12 206 MET A C 1
ATOM 1471 O O . MET A 1 206 ? -19.901 12.013 9.652 1.00 89.12 206 MET A O 1
ATOM 1475 N N . ARG A 1 207 ? -20.425 13.176 11.492 1.00 88.31 207 ARG A N 1
ATOM 1476 C CA . ARG A 1 207 ? -21.868 13.136 11.241 1.00 88.31 207 ARG A CA 1
ATOM 1477 C C . ARG A 1 207 ? -22.230 14.132 10.134 1.00 88.31 207 ARG A C 1
ATOM 1479 O O . ARG A 1 207 ? -22.036 15.330 10.309 1.00 88.31 207 ARG A O 1
ATOM 1486 N N . GLY A 1 208 ? -22.777 13.633 9.031 1.00 84.50 208 GLY A N 1
ATOM 1487 C CA . GLY A 1 208 ? -23.341 14.413 7.930 1.00 84.50 208 GLY A CA 1
ATOM 1488 C C . GLY A 1 208 ? -24.870 14.335 7.871 1.00 84.50 208 GLY A C 1
ATOM 1489 O O . GLY A 1 208 ? -25.511 13.641 8.661 1.00 84.50 208 GLY A O 1
ATOM 1490 N N . ALA A 1 209 ? -25.463 15.052 6.912 1.00 78.19 209 ALA A N 1
ATOM 1491 C CA . ALA A 1 209 ? -26.919 15.145 6.752 1.00 78.19 209 ALA A CA 1
ATOM 1492 C C . ALA A 1 209 ? -27.583 13.823 6.316 1.00 78.19 209 ALA A C 1
ATOM 1494 O O . ALA A 1 209 ? -28.741 13.583 6.641 1.00 78.19 209 ALA A O 1
ATOM 1495 N N . GLN A 1 210 ? -26.855 12.972 5.589 1.00 77.69 210 GLN A N 1
ATOM 1496 C CA . GLN A 1 210 ? -27.349 11.706 5.023 1.00 77.69 210 GLN A CA 1
ATOM 1497 C C . GLN A 1 210 ? -26.673 10.471 5.644 1.00 77.69 210 GLN A C 1
ATOM 1499 O O . GLN A 1 210 ? -26.823 9.370 5.127 1.00 77.69 210 GLN A O 1
ATOM 1504 N N . GLY A 1 211 ? -25.914 10.638 6.732 1.00 81.62 211 GLY A N 1
ATOM 1505 C CA . GLY A 1 211 ? -25.126 9.568 7.349 1.00 81.62 211 GLY A CA 1
ATOM 1506 C C . GLY A 1 211 ? -23.710 10.015 7.704 1.00 81.62 211 GLY A C 1
ATOM 1507 O O . GLY A 1 211 ? -23.447 11.208 7.853 1.00 81.62 211 GLY A O 1
ATOM 1508 N N . GLY A 1 212 ? -22.798 9.058 7.872 1.00 84.50 212 GLY A N 1
ATOM 1509 C CA . GLY A 1 212 ? -21.380 9.345 8.097 1.00 84.50 212 GLY A CA 1
ATOM 1510 C C . GLY A 1 212 ? -20.711 9.913 6.841 1.00 84.50 212 GLY A C 1
ATOM 1511 O O . GLY A 1 212 ? -20.965 9.437 5.739 1.00 84.50 212 GLY A O 1
ATOM 1512 N N . ILE A 1 213 ? -19.857 10.923 7.003 1.00 86.62 213 ILE A N 1
ATOM 1513 C CA . ILE A 1 213 ? -19.029 11.502 5.934 1.00 86.62 213 ILE A CA 1
ATOM 1514 C C . ILE A 1 213 ? -17.551 11.496 6.347 1.00 86.62 213 ILE A C 1
ATOM 1516 O O . ILE A 1 213 ? -17.259 11.603 7.542 1.00 86.62 213 ILE A O 1
ATOM 1520 N N . PRO A 1 214 ? -16.604 11.389 5.398 1.00 86.19 214 PRO A N 1
ATOM 1521 C CA . PRO A 1 214 ? -15.188 11.522 5.710 1.00 86.19 214 PRO A CA 1
ATOM 1522 C C . PRO A 1 214 ? -14.881 12.943 6.199 1.00 86.19 214 PRO A C 1
ATOM 1524 O O . PRO A 1 214 ? -15.250 13.932 5.569 1.00 86.19 214 PRO A O 1
ATOM 1527 N N . GLY A 1 215 ? -14.211 13.027 7.342 1.00 87.44 215 GLY A N 1
ATOM 1528 C CA . GLY A 1 215 ? -13.795 14.256 8.002 1.00 87.44 215 GLY A CA 1
ATOM 1529 C C . GLY A 1 215 ? -12.292 14.486 7.914 1.00 87.44 215 GLY A C 1
ATOM 1530 O O . GLY A 1 215 ? -11.693 14.449 6.839 1.00 87.44 215 GLY A O 1
ATOM 1531 N N . GLN A 1 216 ? -11.662 14.736 9.063 1.00 89.56 216 GLN A N 1
ATOM 1532 C CA . GLN A 1 216 ? -10.229 15.008 9.127 1.00 89.56 216 GLN A CA 1
ATOM 1533 C C . GLN A 1 216 ? -9.397 13.761 8.799 1.00 89.56 216 GLN A C 1
ATOM 1535 O O . GLN A 1 216 ? -9.589 12.695 9.386 1.00 89.56 216 GLN A O 1
ATOM 1540 N N . ARG A 1 217 ? -8.410 13.923 7.909 1.00 90.62 217 ARG A N 1
ATOM 1541 C CA . ARG A 1 217 ? -7.415 12.889 7.608 1.00 90.62 217 ARG A CA 1
ATOM 1542 C C . ARG A 1 217 ? -6.490 12.675 8.807 1.00 90.62 217 ARG A C 1
ATOM 1544 O O . ARG A 1 217 ? -5.865 13.617 9.294 1.00 90.62 217 ARG A O 1
ATOM 1551 N N . VAL A 1 218 ? -6.409 11.430 9.266 1.00 91.31 218 VAL A N 1
ATOM 1552 C CA . VAL A 1 218 ? -5.588 11.007 10.414 1.00 91.31 218 VAL A CA 1
ATOM 1553 C C . VAL A 1 218 ? -4.396 10.159 10.009 1.00 91.31 218 VAL A C 1
ATOM 1555 O O . VAL A 1 218 ? -3.435 10.058 10.768 1.00 91.31 218 VAL A O 1
ATOM 1558 N N . TYR A 1 219 ? -4.444 9.578 8.815 1.00 91.75 219 TYR A N 1
ATOM 1559 C CA . TYR A 1 219 ? -3.372 8.771 8.263 1.00 91.75 219 TYR A CA 1
ATOM 1560 C C . TYR A 1 219 ? -3.282 8.969 6.761 1.00 91.75 219 TYR A C 1
ATOM 1562 O O . TYR A 1 219 ? -4.297 9.029 6.061 1.00 91.75 219 TYR A O 1
ATOM 1570 N N . GLU A 1 220 ? -2.056 9.014 6.276 1.00 92.69 220 GLU A N 1
ATOM 1571 C CA . GLU A 1 220 ? -1.728 9.025 4.869 1.00 92.69 220 GLU A CA 1
ATOM 1572 C C . GLU A 1 220 ? -0.423 8.269 4.660 1.00 92.69 220 GLU A C 1
ATOM 1574 O O . GLU A 1 220 ? 0.590 8.591 5.274 1.00 92.69 220 GLU A O 1
ATOM 1579 N N . SER A 1 221 ? -0.432 7.273 3.785 1.00 93.19 221 SER A N 1
ATOM 1580 C CA . SER A 1 221 ? 0.776 6.569 3.384 1.00 93.19 221 SER A CA 1
ATOM 1581 C C . SER A 1 221 ? 0.846 6.474 1.876 1.00 93.19 221 SER A C 1
ATOM 1583 O O . SER A 1 221 ? -0.143 6.168 1.211 1.00 93.19 221 SER A O 1
ATOM 1585 N N . THR A 1 222 ? 2.023 6.765 1.339 1.00 94.44 222 THR A N 1
ATOM 1586 C CA . THR A 1 222 ? 2.316 6.678 -0.085 1.00 94.44 222 THR A CA 1
ATOM 1587 C C . THR A 1 222 ? 3.473 5.719 -0.282 1.00 94.44 222 THR A C 1
ATOM 1589 O O . THR A 1 222 ? 4.570 5.959 0.216 1.00 94.44 222 THR A O 1
ATOM 1592 N N . LEU A 1 223 ? 3.237 4.651 -1.036 1.00 95.06 223 LEU A N 1
ATOM 1593 C CA . LEU A 1 223 ? 4.261 3.729 -1.495 1.00 95.06 223 LEU A CA 1
ATOM 1594 C C . LEU A 1 223 ? 4.552 3.996 -2.968 1.00 95.06 223 LEU A C 1
ATOM 1596 O O . LEU A 1 223 ? 3.650 3.964 -3.801 1.00 95.06 223 LEU A O 1
ATOM 1600 N N . VAL A 1 224 ? 5.822 4.221 -3.293 1.00 93.50 224 VAL A N 1
ATOM 1601 C CA . VAL A 1 224 ? 6.312 4.402 -4.661 1.00 93.50 224 VAL A CA 1
ATOM 1602 C C . VAL A 1 224 ? 7.308 3.301 -4.992 1.00 93.50 224 VAL A C 1
ATOM 1604 O O . VAL A 1 224 ? 8.241 3.043 -4.237 1.00 93.50 224 VAL A O 1
ATOM 1607 N N . THR A 1 225 ? 7.146 2.671 -6.149 1.00 92.38 225 THR A N 1
ATOM 1608 C CA . THR A 1 225 ? 8.082 1.673 -6.674 1.00 92.38 225 THR A CA 1
ATOM 1609 C C . THR A 1 225 ? 8.321 1.885 -8.167 1.00 92.38 225 THR A C 1
ATOM 1611 O O . THR A 1 225 ? 7.650 2.697 -8.809 1.00 92.38 225 THR A O 1
ATOM 1614 N N . GLN A 1 226 ? 9.319 1.204 -8.725 1.00 89.81 226 GLN A N 1
ATOM 1615 C CA . GLN A 1 226 ? 9.624 1.243 -10.150 1.00 89.81 226 GLN A CA 1
ATOM 1616 C C . GLN A 1 226 ? 9.702 -0.173 -10.709 1.00 89.81 226 GLN A C 1
ATOM 1618 O O . GLN A 1 226 ? 10.420 -1.013 -10.173 1.00 89.81 226 GLN A O 1
ATOM 1623 N N . GLY A 1 227 ? 8.987 -0.417 -11.804 1.00 84.81 227 GLY A N 1
ATOM 1624 C CA . GLY A 1 227 ? 8.978 -1.692 -12.514 1.00 84.81 227 GLY A CA 1
ATOM 1625 C C . GLY A 1 227 ? 9.479 -1.564 -13.951 1.00 84.81 227 GLY A C 1
ATOM 1626 O O . GLY A 1 227 ? 9.619 -0.468 -14.493 1.00 84.81 227 GLY A O 1
ATOM 1627 N N . SER A 1 228 ? 9.734 -2.703 -14.590 1.00 82.19 228 SER A N 1
ATOM 1628 C CA . SER A 1 228 ? 9.987 -2.786 -16.036 1.00 82.19 228 SER A CA 1
ATOM 1629 C C . SER A 1 228 ? 8.700 -2.769 -16.872 1.00 82.19 228 SER A C 1
ATOM 1631 O O . SER A 1 228 ? 8.761 -2.478 -18.061 1.00 82.19 228 SER A O 1
ATOM 1633 N N . SER A 1 229 ? 7.543 -3.046 -16.259 1.00 83.69 229 SER A N 1
ATOM 1634 C CA . SER A 1 229 ? 6.229 -3.069 -16.911 1.00 83.69 229 SER A CA 1
ATOM 1635 C C . SER A 1 229 ? 5.380 -1.858 -16.533 1.00 83.69 229 SER A C 1
ATOM 1637 O O . SER A 1 229 ? 5.419 -1.398 -15.390 1.00 83.69 229 SER A O 1
ATOM 1639 N N . ALA A 1 230 ? 4.570 -1.392 -17.486 1.00 83.69 230 ALA A N 1
ATOM 1640 C CA . ALA A 1 230 ? 3.557 -0.361 -17.277 1.00 83.69 230 ALA A CA 1
ATOM 1641 C C . ALA A 1 230 ? 2.357 -0.855 -16.450 1.00 83.69 230 ALA A C 1
ATOM 1643 O O . ALA A 1 230 ? 1.631 -0.042 -15.885 1.00 83.69 230 ALA A O 1
ATOM 1644 N N . ALA A 1 231 ? 2.143 -2.172 -16.364 1.00 85.50 231 ALA A N 1
ATOM 1645 C CA . ALA A 1 231 ? 1.044 -2.743 -15.595 1.00 85.50 231 ALA A CA 1
ATOM 1646 C C . ALA A 1 231 ? 1.362 -2.732 -14.094 1.00 85.50 231 ALA A C 1
ATOM 1648 O O . ALA A 1 231 ? 2.368 -3.296 -13.662 1.00 85.50 231 ALA A O 1
ATOM 1649 N N . VAL A 1 232 ? 0.475 -2.128 -13.302 1.00 88.31 232 VAL A N 1
ATOM 1650 C CA . VAL A 1 232 ? 0.596 -2.079 -11.836 1.00 88.31 232 VAL A CA 1
ATOM 1651 C C . VAL A 1 232 ? 0.046 -3.337 -11.158 1.00 88.31 232 VAL A C 1
ATOM 1653 O O . VAL A 1 232 ? 0.555 -3.740 -10.116 1.00 88.31 232 VAL A O 1
ATOM 1656 N N . ALA A 1 233 ? -0.941 -4.001 -11.771 1.00 89.88 233 ALA A N 1
ATOM 1657 C CA . ALA A 1 233 ? -1.676 -5.113 -11.166 1.00 89.88 233 ALA A CA 1
ATOM 1658 C C . ALA A 1 233 ? -0.800 -6.246 -10.584 1.00 89.88 233 ALA A C 1
ATOM 1660 O O . ALA A 1 233 ? -1.067 -6.675 -9.463 1.00 89.88 233 ALA A O 1
ATOM 1661 N N . PRO A 1 234 ? 0.293 -6.690 -11.241 1.00 89.06 234 PRO A N 1
ATOM 1662 C CA . PRO A 1 234 ? 1.162 -7.726 -10.676 1.00 89.06 234 PRO A CA 1
ATOM 1663 C C . PRO A 1 234 ? 1.908 -7.292 -9.404 1.00 89.06 234 PRO A C 1
ATOM 1665 O O . PRO A 1 234 ? 2.299 -8.134 -8.603 1.00 89.06 234 PRO A O 1
ATOM 1668 N N . LEU A 1 235 ? 2.127 -5.986 -9.219 1.00 90.06 235 LEU A N 1
ATOM 1669 C CA . LEU A 1 235 ? 2.843 -5.428 -8.070 1.00 90.06 235 LEU A CA 1
ATOM 1670 C C . LEU A 1 235 ? 1.904 -5.086 -6.910 1.00 90.06 235 LEU A C 1
ATOM 1672 O O . LEU A 1 235 ? 2.351 -5.039 -5.766 1.00 90.06 235 LEU A O 1
ATOM 1676 N N . MET A 1 236 ? 0.616 -4.867 -7.185 1.00 92.94 236 MET A N 1
ATOM 1677 C CA . MET A 1 236 ? -0.358 -4.398 -6.197 1.00 92.94 236 MET A CA 1
ATOM 1678 C C . MET A 1 236 ? -0.435 -5.266 -4.933 1.00 92.94 236 MET A C 1
ATOM 1680 O O . MET A 1 236 ? -0.372 -4.694 -3.843 1.00 92.94 236 MET A O 1
ATOM 1684 N N . PRO A 1 237 ? -0.490 -6.613 -5.009 1.00 93.69 237 PRO A N 1
ATOM 1685 C CA . PRO A 1 237 ? -0.459 -7.451 -3.812 1.00 93.69 237 PRO A CA 1
ATOM 1686 C C . PRO A 1 237 ? 0.779 -7.195 -2.941 1.00 93.69 237 PRO A C 1
ATOM 1688 O O . PRO A 1 237 ? 0.650 -6.915 -1.750 1.00 93.69 237 PRO A O 1
ATOM 1691 N N . ALA A 1 238 ? 1.970 -7.196 -3.543 1.00 92.62 238 ALA A N 1
ATOM 1692 C CA . ALA A 1 238 ? 3.227 -6.965 -2.835 1.00 92.62 238 ALA A CA 1
ATOM 1693 C C . ALA A 1 238 ? 3.323 -5.541 -2.258 1.00 92.62 238 ALA A C 1
ATOM 1695 O O . ALA A 1 238 ? 3.829 -5.350 -1.152 1.00 92.62 238 ALA A O 1
ATOM 1696 N N . MET A 1 239 ? 2.814 -4.540 -2.982 1.00 94.25 239 MET A N 1
ATOM 1697 C CA . MET A 1 239 ? 2.752 -3.150 -2.522 1.00 94.25 239 MET A CA 1
ATOM 1698 C C . MET A 1 239 ? 1.832 -3.007 -1.303 1.00 94.25 239 MET A C 1
ATOM 1700 O O . MET A 1 239 ? 2.219 -2.365 -0.331 1.00 94.25 239 MET A O 1
ATOM 1704 N N . ILE A 1 240 ? 0.649 -3.630 -1.319 1.00 95.50 240 ILE A N 1
ATOM 1705 C CA . ILE A 1 240 ? -0.287 -3.611 -0.185 1.00 95.50 240 ILE A CA 1
ATOM 1706 C C . ILE A 1 240 ? 0.356 -4.276 1.039 1.00 95.50 240 ILE A C 1
ATOM 1708 O O . ILE A 1 240 ? 0.360 -3.683 2.115 1.00 95.50 240 ILE A O 1
ATOM 1712 N N . ASP A 1 241 ? 0.951 -5.464 0.882 1.00 93.88 241 ASP A N 1
ATOM 1713 C CA . ASP A 1 241 ? 1.631 -6.143 1.996 1.00 93.88 241 ASP A CA 1
ATOM 1714 C C . ASP A 1 241 ? 2.757 -5.300 2.584 1.00 93.88 241 ASP A C 1
ATOM 1716 O O . ASP A 1 241 ? 2.851 -5.163 3.801 1.00 93.88 241 ASP A O 1
ATOM 1720 N N . ALA A 1 242 ? 3.604 -4.722 1.732 1.00 93.62 242 ALA A N 1
ATOM 1721 C CA . ALA A 1 242 ? 4.728 -3.916 2.180 1.00 93.62 242 ALA A CA 1
ATOM 1722 C C . ALA A 1 242 ? 4.278 -2.628 2.881 1.00 93.62 242 ALA A C 1
ATOM 1724 O O . ALA A 1 242 ? 4.876 -2.254 3.888 1.00 93.62 242 ALA A O 1
ATOM 1725 N N . LEU A 1 243 ? 3.224 -1.970 2.384 1.00 93.00 243 LEU A N 1
ATOM 1726 C CA . LEU A 1 243 ? 2.679 -0.750 2.983 1.00 93.00 243 LEU A CA 1
ATOM 1727 C C . LEU A 1 243 ? 2.151 -1.008 4.398 1.00 93.00 243 LEU A C 1
ATOM 1729 O O . LEU A 1 243 ? 2.394 -0.206 5.298 1.00 93.00 243 LEU A O 1
ATOM 1733 N N . PHE A 1 244 ? 1.472 -2.139 4.609 1.00 93.50 244 PHE A N 1
ATOM 1734 C CA . PHE A 1 244 ? 0.914 -2.492 5.914 1.00 93.50 244 PHE A CA 1
ATOM 1735 C C . PHE A 1 244 ? 1.853 -3.317 6.803 1.00 93.50 244 PHE A C 1
ATOM 1737 O O . PHE A 1 244 ? 1.506 -3.565 7.953 1.00 93.50 244 PHE A O 1
ATOM 1744 N N . ALA A 1 245 ? 3.033 -3.732 6.335 1.00 91.62 245 ALA A N 1
ATOM 1745 C CA . ALA A 1 245 ? 3.958 -4.550 7.128 1.00 91.62 245 ALA A CA 1
ATOM 1746 C C . ALA A 1 245 ? 4.426 -3.854 8.419 1.00 91.62 245 ALA A C 1
ATOM 1748 O O . ALA A 1 245 ? 4.556 -4.509 9.449 1.00 91.62 245 ALA A O 1
ATOM 1749 N N . ASP A 1 246 ? 4.647 -2.539 8.357 1.00 86.12 246 ASP A N 1
ATOM 1750 C CA . ASP A 1 246 ? 5.078 -1.699 9.485 1.00 86.12 246 ASP A CA 1
ATOM 1751 C C . ASP A 1 246 ? 3.997 -0.675 9.866 1.00 86.12 246 ASP A C 1
ATOM 1753 O O . ASP A 1 246 ? 4.299 0.429 10.295 1.00 86.12 246 ASP A O 1
ATOM 1757 N N . PHE A 1 247 ? 2.714 -0.976 9.651 1.00 88.12 247 PHE A N 1
ATOM 1758 C CA . PHE A 1 247 ? 1.627 -0.052 9.989 1.00 88.12 247 PHE A CA 1
ATOM 1759 C C . PHE A 1 247 ? 1.595 0.258 11.505 1.00 88.12 247 PHE A C 1
ATOM 1761 O O . PHE A 1 247 ? 1.707 -0.673 12.303 1.00 88.12 247 PHE A O 1
ATOM 1768 N N . PRO A 1 248 ? 1.407 1.527 11.944 1.00 86.44 248 PRO A N 1
ATOM 1769 C CA . PRO A 1 248 ? 1.123 2.761 11.189 1.00 86.44 248 PRO A CA 1
ATOM 1770 C C . PRO A 1 248 ? 2.373 3.530 10.716 1.00 86.44 248 PRO A C 1
ATOM 1772 O O . PRO A 1 248 ? 2.259 4.654 10.226 1.00 86.44 248 PRO A O 1
ATOM 1775 N N . GLY A 1 249 ? 3.557 2.944 10.856 1.00 84.38 249 GLY A N 1
ATOM 1776 C CA . GLY A 1 249 ? 4.826 3.456 10.359 1.00 84.38 249 GLY A CA 1
ATOM 1777 C C . GLY A 1 249 ? 5.374 4.650 11.134 1.00 84.38 249 GLY A C 1
ATOM 1778 O O . GLY A 1 249 ? 4.755 5.205 12.046 1.00 84.38 249 GLY A O 1
ATOM 1779 N N . GLN A 1 250 ? 6.572 5.074 10.736 1.00 82.38 250 GLN A N 1
ATOM 1780 C CA . GLN A 1 250 ? 7.213 6.267 11.281 1.00 82.38 250 GLN A CA 1
ATOM 1781 C C . GLN A 1 250 ? 6.626 7.535 10.652 1.00 82.38 250 GLN A C 1
ATOM 1783 O O . GLN A 1 250 ? 6.726 7.742 9.444 1.00 82.38 250 GLN A O 1
ATOM 1788 N N . ASN A 1 251 ? 6.062 8.406 11.490 1.00 87.06 251 ASN A N 1
ATOM 1789 C CA . ASN A 1 251 ? 5.465 9.662 11.051 1.00 87.06 251 ASN A CA 1
ATOM 1790 C C . ASN A 1 251 ? 6.504 10.600 10.408 1.00 87.06 251 ASN A C 1
ATOM 1792 O O . ASN A 1 251 ? 7.556 10.870 10.991 1.00 87.06 251 ASN A O 1
ATOM 1796 N N . GLY A 1 252 ? 6.194 11.111 9.217 1.00 84.00 252 GLY A N 1
ATOM 1797 C CA . GLY A 1 252 ? 6.994 12.094 8.489 1.00 84.00 252 GLY A CA 1
ATOM 1798 C C . GLY A 1 252 ? 8.302 11.562 7.908 1.00 84.00 252 GLY A C 1
ATOM 1799 O O . GLY A 1 252 ? 9.147 12.359 7.501 1.00 84.00 252 GLY A O 1
ATOM 1800 N N . LYS A 1 253 ? 8.500 10.239 7.868 1.00 87.06 253 LYS A N 1
ATOM 1801 C CA . LYS A 1 253 ? 9.719 9.627 7.329 1.00 87.06 253 LYS A CA 1
ATOM 1802 C C . LYS A 1 253 ? 9.437 8.799 6.086 1.00 87.06 253 LYS A C 1
ATOM 1804 O O . LYS A 1 253 ? 8.414 8.125 5.983 1.00 87.06 253 LYS A O 1
ATOM 1809 N N . THR A 1 254 ? 10.407 8.820 5.176 1.00 91.25 254 THR A N 1
ATOM 1810 C CA . THR A 1 254 ? 10.464 7.911 4.032 1.00 91.25 254 THR A CA 1
ATOM 1811 C C . THR A 1 254 ? 11.340 6.714 4.383 1.00 91.25 254 THR A C 1
ATOM 1813 O O . TH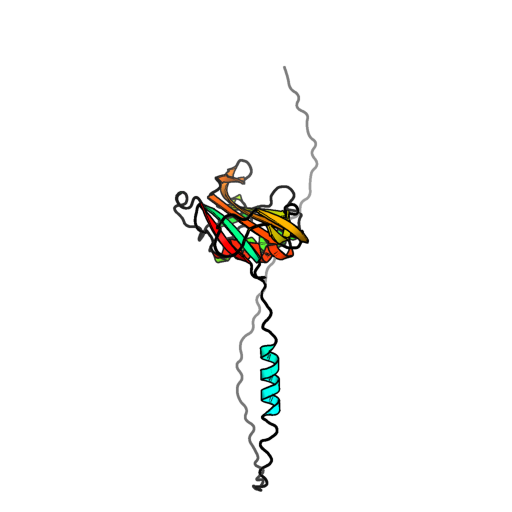R A 1 254 ? 12.505 6.882 4.745 1.00 91.25 254 THR A O 1
ATOM 1816 N N . VAL A 1 255 ? 10.787 5.511 4.269 1.00 91.50 255 VAL A N 1
ATOM 1817 C CA . VAL A 1 255 ? 11.461 4.239 4.539 1.00 91.50 255 VAL A CA 1
ATOM 1818 C C . VAL A 1 255 ? 11.643 3.479 3.229 1.00 91.50 255 VAL A C 1
ATOM 1820 O O . VAL A 1 255 ? 10.704 3.335 2.448 1.00 91.50 255 VAL A O 1
ATOM 1823 N N . ASN A 1 256 ? 12.856 2.980 2.989 1.00 92.69 256 ASN A N 1
ATOM 1824 C CA . ASN A 1 256 ? 13.139 2.105 1.856 1.00 92.69 256 ASN A CA 1
ATOM 1825 C C . ASN A 1 256 ? 12.799 0.662 2.223 1.00 92.69 256 ASN A C 1
ATOM 1827 O O . ASN A 1 256 ? 13.288 0.141 3.224 1.00 92.69 256 ASN A O 1
ATOM 1831 N N . VAL A 1 257 ? 12.006 0.009 1.384 1.00 91.88 257 VAL A N 1
ATOM 1832 C CA . VAL A 1 257 ? 11.615 -1.390 1.540 1.00 91.88 257 VAL A CA 1
ATOM 1833 C C . VAL A 1 257 ? 11.862 -2.164 0.252 1.00 91.88 257 VAL A C 1
ATOM 1835 O O . VAL A 1 257 ? 12.031 -1.602 -0.828 1.00 91.88 257 VAL A O 1
ATOM 1838 N N . SER A 1 258 ? 11.907 -3.483 0.376 1.00 90.62 258 SER A N 1
ATOM 1839 C CA . SER A 1 258 ? 12.014 -4.405 -0.751 1.00 90.62 258 SER A CA 1
ATOM 1840 C C . SER A 1 258 ? 10.709 -5.173 -0.882 1.00 90.62 258 SER A C 1
ATOM 1842 O O . SER A 1 258 ? 10.353 -5.936 0.015 1.00 90.62 258 SER A O 1
ATOM 1844 N N . LEU A 1 259 ? 10.003 -4.965 -1.992 1.00 87.00 259 LEU A N 1
ATOM 1845 C CA . LEU A 1 259 ? 8.805 -5.722 -2.330 1.00 87.00 259 LEU A CA 1
ATOM 1846 C C . LEU A 1 259 ? 9.206 -7.162 -2.634 1.00 87.00 259 LEU A C 1
ATOM 1848 O O . LEU A 1 259 ? 10.122 -7.402 -3.429 1.00 87.00 259 LEU A O 1
ATOM 1852 N N . LYS A 1 260 ? 8.521 -8.099 -1.982 1.00 82.00 260 LYS A N 1
ATOM 1853 C CA . LYS A 1 260 ? 8.659 -9.531 -2.234 1.00 82.00 260 LYS A CA 1
ATOM 1854 C C . LYS A 1 260 ? 7.553 -9.943 -3.212 1.00 82.00 260 LYS A C 1
ATOM 1856 O O . LYS A 1 260 ? 6.415 -9.543 -2.966 1.00 82.00 260 LYS A O 1
ATOM 1861 N N . PRO A 1 261 ? 7.886 -10.640 -4.310 1.00 64.69 261 PRO A N 1
ATOM 1862 C CA . PRO A 1 261 ? 6.892 -11.163 -5.240 1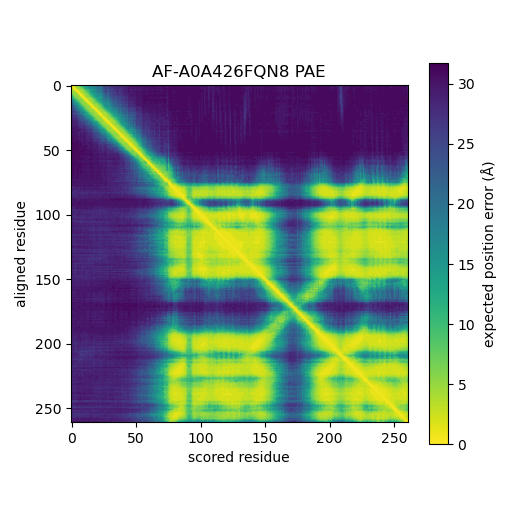.00 64.69 261 PRO A CA 1
ATOM 1863 C C . PRO A 1 261 ? 6.020 -12.248 -4.598 1.00 64.69 261 PRO A C 1
ATOM 1865 O O . PRO A 1 261 ? 6.482 -12.880 -3.618 1.00 64.69 261 PRO A O 1
#

Organism: NCBI:txid2490857

Radius of gyration: 37.15 Å; Cα contacts (8 Å, |Δi|>4): 367; chains: 1; bounding box: 118×109×52 Å

Solvent-accessible surface area (backbone atoms only — not comparable to full-atom values): 16520 Å² total; per-residue (Å²): 133,85,86,87,88,82,86,86,85,92,86,85,91,83,89,85,84,87,85,88,83,86,89,84,91,84,87,85,84,85,80,92,84,84,91,80,92,87,80,86,81,90,78,93,74,82,89,74,93,74,78,94,78,70,95,68,69,72,62,61,61,57,52,58,61,58,59,66,68,66,76,73,78,68,82,80,71,62,40,62,30,39,38,37,23,42,56,47,65,89,80,37,94,65,66,66,56,72,39,31,29,22,81,48,69,54,93,90,40,71,86,36,70,68,48,57,53,51,49,52,53,53,50,57,53,44,42,76,61,41,30,39,84,42,94,44,52,69,76,20,48,29,35,34,37,69,52,77,45,63,48,71,77,45,70,48,74,48,72,50,74,47,64,50,68,54,59,66,50,68,74,102,81,57,98,68,62,58,60,52,68,48,77,79,49,65,52,72,50,76,45,63,31,15,39,34,39,42,37,42,37,30,16,35,44,35,91,49,97,90,41,43,37,76,51,61,74,42,35,38,37,40,38,39,35,62,37,82,52,74,69,49,74,87,48,45,65,31,50,54,52,58,65,53,70,55,63,84,56,60,64,80,38,77,45,82,46,67,33,57,126

InterPro domains:
  IPR025411 Domain of unknown function DUF4136 [PF13590] (107-249)

Secondary structure (DSSP, 8-state):
------------------------------------------------------TTSHHHHHHHHHHHTSTT-----PEEEEEEEEE-GGG-SS-STT-EEEE-PPTTTTT-HHHHHHHHHHHHHHHHTT-EE-S-TTT-SEEEEEEEEEEEEEEEEEEEEEEEEEEE--TTT----EEEEEEEEEEEEEEEEEEEEEEEEEEEEEEETTEEEEEEEEEEEEEEEEESSS--TTTHHHHHHHHHHTTT--BTEEEEEEE--

Mean predicted aligned error: 18.29 Å

pLDDT: mean 71.59, std 20.7, range [34.81, 96.38]